Protein AF-A0A5J4W1L9-F1 (afdb_monomer)

pLDDT: mean 87.17, std 9.61, range [53.5, 98.56]

Radius of gyration: 48.16 Å; Cα contacts (8 Å, |Δi|>4): 235; chains: 1; bounding box: 92×28×163 Å

Organism: NCBI:txid222440

Secondary structure (DSSP, 8-state):
-HHHHHHHHHHHHHHHHHHHHHHHHHHHHHHHHHHHHHHHHHHHHHHHHHHHHHHHHEEEEESSHHHHHT-SS--TT-EEEETTTSEEEEE-SSSEEEEEEEPTT-SSPBP-SPPPPSBS-------SBS-TT---B-----SPPPPPBSS-B-----SSS-TT-BPBP-B--SPPPPP-S-------SBPPTT--PPP----------

Structure (mmCIF, N/CA/C/O backbone):
data_AF-A0A5J4W1L9-F1
#
_entry.id   AF-A0A5J4W1L9-F1
#
loop_
_atom_site.group_PDB
_atom_site.id
_atom_site.type_symbol
_atom_site.label_atom_id
_atom_site.label_alt_id
_atom_site.label_comp_id
_atom_site.label_asym_id
_atom_site.label_entity_id
_atom_site.label_seq_id
_atom_site.pdbx_PDB_ins_code
_atom_site.Cartn_x
_atom_site.Cartn_y
_atom_site.Cartn_z
_atom_site.occupancy
_atom_site.B_iso_or_equiv
_atom_site.auth_seq_id
_atom_site.auth_comp_id
_atom_site.auth_asym_id
_atom_site.auth_atom_id
_atom_site.pdbx_PDB_model_num
ATOM 1 N N . MET A 1 1 ? 49.113 -1.591 72.631 1.00 63.19 1 MET A N 1
ATOM 2 C CA . MET A 1 1 ? 47.856 -2.329 72.352 1.00 63.19 1 MET A CA 1
ATOM 3 C C . MET A 1 1 ? 46.634 -1.414 72.266 1.00 63.19 1 MET A C 1
ATOM 5 O O . MET A 1 1 ? 45.880 -1.555 71.316 1.00 63.19 1 MET A O 1
ATOM 9 N N . GLN A 1 2 ? 46.456 -0.450 73.177 1.00 70.06 2 GLN A N 1
ATOM 10 C CA . GLN A 1 2 ? 45.262 0.415 73.228 1.00 70.06 2 GLN A CA 1
ATOM 11 C C . GLN A 1 2 ? 45.061 1.314 71.985 1.00 70.06 2 GLN A C 1
ATOM 13 O O . GLN A 1 2 ? 43.951 1.419 71.477 1.00 70.06 2 GLN A O 1
ATOM 18 N N . THR A 1 3 ? 46.133 1.889 71.430 1.00 72.81 3 THR A N 1
ATOM 19 C CA . THR A 1 3 ? 46.064 2.799 70.267 1.00 72.81 3 THR A CA 1
ATOM 20 C C . THR A 1 3 ? 45.624 2.108 68.970 1.00 72.81 3 THR A C 1
ATOM 22 O O . THR A 1 3 ? 44.826 2.659 68.223 1.00 72.81 3 THR A O 1
ATOM 25 N N . ALA A 1 4 ? 46.091 0.881 68.711 1.00 74.06 4 ALA A N 1
ATOM 26 C CA . ALA A 1 4 ? 45.697 0.120 67.519 1.00 74.06 4 ALA A CA 1
ATOM 27 C C . ALA A 1 4 ? 44.227 -0.335 67.578 1.00 74.06 4 ALA A C 1
ATOM 29 O O . ALA A 1 4 ? 43.544 -0.360 66.557 1.00 74.06 4 ALA A O 1
ATOM 30 N N . MET A 1 5 ? 43.731 -0.649 68.780 1.00 79.88 5 MET A N 1
ATOM 31 C CA . MET A 1 5 ? 42.329 -1.009 69.007 1.00 79.88 5 MET A CA 1
ATOM 32 C C . MET A 1 5 ? 41.394 0.186 68.774 1.00 79.88 5 MET A C 1
ATOM 34 O O . MET A 1 5 ? 40.350 0.026 68.147 1.00 79.88 5 MET A O 1
ATOM 38 N N . LEU A 1 6 ? 41.795 1.387 69.209 1.00 78.56 6 LEU A N 1
ATOM 39 C CA . LEU A 1 6 ? 41.025 2.617 69.005 1.00 78.56 6 LEU A CA 1
ATOM 40 C C . LEU A 1 6 ? 40.917 2.990 67.514 1.00 78.56 6 LEU A C 1
ATOM 42 O O . LEU A 1 6 ? 39.820 3.239 67.028 1.00 78.56 6 LEU A O 1
ATOM 46 N N . ILE A 1 7 ? 42.021 2.894 66.761 1.00 80.88 7 ILE A N 1
ATOM 47 C CA . ILE A 1 7 ? 42.039 3.119 65.301 1.00 80.88 7 ILE A CA 1
ATOM 48 C C . ILE A 1 7 ? 41.122 2.126 64.563 1.00 80.88 7 ILE A C 1
ATOM 50 O O . ILE A 1 7 ? 40.447 2.494 63.601 1.00 80.88 7 ILE A O 1
ATOM 54 N N . GLY A 1 8 ? 41.076 0.866 65.010 1.00 84.56 8 GLY A N 1
ATOM 55 C CA . GLY A 1 8 ? 40.177 -0.146 64.449 1.00 84.56 8 GLY A CA 1
ATOM 56 C C . GLY A 1 8 ? 38.696 0.193 64.649 1.00 84.56 8 GLY A C 1
ATOM 57 O O . GLY A 1 8 ? 37.910 0.050 63.713 1.00 84.56 8 GLY A O 1
ATOM 58 N N . ILE A 1 9 ? 38.326 0.689 65.835 1.00 85.50 9 ILE A N 1
ATOM 59 C CA . ILE A 1 9 ? 36.955 1.119 66.156 1.00 85.50 9 ILE A CA 1
ATOM 60 C C . ILE A 1 9 ? 36.568 2.362 65.344 1.00 85.50 9 ILE A C 1
ATOM 62 O O . ILE A 1 9 ? 35.477 2.396 64.776 1.00 85.50 9 ILE A O 1
ATOM 66 N N . ASP A 1 10 ? 37.464 3.343 65.216 1.00 88.38 10 ASP A N 1
ATOM 67 C CA . ASP A 1 10 ? 37.217 4.557 64.427 1.00 88.38 10 ASP A CA 1
ATOM 68 C C . ASP A 1 10 ? 37.021 4.245 62.938 1.00 88.38 10 ASP A C 1
ATOM 70 O O . ASP A 1 10 ? 36.133 4.809 62.288 1.00 88.38 10 ASP A O 1
ATOM 74 N N . LYS A 1 11 ? 37.796 3.295 62.396 1.00 87.69 11 LYS A N 1
ATOM 75 C CA . LYS A 1 11 ? 37.611 2.802 61.026 1.00 87.69 11 LYS A CA 1
ATOM 76 C C . LYS A 1 11 ? 36.253 2.117 60.862 1.00 87.69 11 LYS A C 1
ATOM 78 O O . LYS A 1 11 ? 35.518 2.462 59.942 1.00 87.69 11 LYS A O 1
ATOM 83 N N . LEU A 1 12 ? 35.884 1.223 61.783 1.00 87.19 12 LEU A N 1
ATOM 84 C CA . LEU A 1 12 ? 34.600 0.514 61.752 1.00 87.19 12 LEU A CA 1
ATOM 85 C C . LEU A 1 12 ? 33.405 1.482 61.825 1.00 87.19 12 LEU A C 1
ATOM 87 O O . LEU A 1 12 ? 32.442 1.351 61.073 1.00 87.19 12 LEU A O 1
ATOM 91 N N . MET A 1 13 ? 33.488 2.494 62.694 1.00 87.06 13 MET A N 1
ATOM 92 C CA . MET A 1 13 ? 32.492 3.564 62.821 1.00 87.06 13 MET A CA 1
ATOM 93 C C . MET A 1 13 ? 32.393 4.407 61.545 1.00 87.06 13 MET A C 1
ATOM 95 O O . MET A 1 13 ? 31.298 4.799 61.141 1.00 87.06 13 MET A O 1
ATOM 99 N N . THR A 1 14 ? 33.526 4.692 60.903 1.00 87.94 14 THR A N 1
ATOM 100 C CA . THR A 1 14 ? 33.574 5.457 59.650 1.00 87.94 14 THR A CA 1
ATOM 101 C C . THR A 1 14 ? 32.974 4.666 58.488 1.00 87.94 14 THR A C 1
ATOM 103 O O . THR A 1 14 ? 32.183 5.216 57.723 1.00 87.94 14 THR A O 1
ATOM 106 N N . ASP A 1 15 ? 33.290 3.376 58.379 1.00 89.00 15 ASP A N 1
ATOM 107 C CA . ASP A 1 15 ? 32.746 2.488 57.349 1.00 89.00 15 ASP A CA 1
ATOM 108 C C . ASP A 1 15 ? 31.237 2.278 57.552 1.00 89.00 15 ASP A C 1
ATOM 110 O O . ASP A 1 15 ? 30.456 2.422 56.611 1.00 89.00 15 ASP A O 1
ATOM 114 N N . SER A 1 16 ? 30.793 2.073 58.798 1.00 85.94 16 SER A N 1
ATOM 115 C CA . SER A 1 16 ? 29.368 1.976 59.135 1.00 85.94 16 SER A CA 1
ATOM 116 C C . SER A 1 16 ? 28.591 3.253 58.792 1.00 85.94 16 SER A C 1
ATOM 118 O O . SER A 1 16 ? 27.466 3.165 58.301 1.00 85.94 16 SER A O 1
ATOM 120 N N . LYS A 1 17 ? 29.181 4.440 59.004 1.00 88.12 17 LYS A N 1
ATOM 121 C CA . LYS A 1 17 ? 28.571 5.729 58.629 1.00 88.12 17 LYS A CA 1
ATOM 122 C C . LYS A 1 17 ? 28.467 5.929 57.115 1.00 88.12 17 LYS A C 1
ATOM 124 O O . LYS A 1 17 ? 27.584 6.660 56.681 1.00 88.12 17 LYS A O 1
ATOM 129 N N . LYS A 1 18 ? 29.339 5.301 56.317 1.00 85.38 18 LYS A N 1
ATOM 130 C CA . LYS A 1 18 ? 29.279 5.329 54.843 1.00 85.38 18 LYS A CA 1
ATOM 131 C C . LYS A 1 18 ? 28.284 4.318 54.275 1.00 85.38 18 LYS A C 1
ATOM 133 O O . LYS A 1 18 ? 27.647 4.605 53.267 1.00 85.38 18 LYS A O 1
ATOM 138 N N . LEU A 1 19 ? 28.128 3.167 54.927 1.00 85.69 19 LEU A N 1
ATOM 139 C CA . LEU A 1 19 ? 27.242 2.099 54.466 1.00 85.69 19 LEU A CA 1
ATOM 140 C C . LEU A 1 19 ? 25.756 2.457 54.627 1.00 85.69 19 LEU A C 1
ATOM 142 O O . LEU A 1 19 ? 24.947 2.139 53.764 1.00 85.69 19 LEU A O 1
ATOM 146 N N . ALA A 1 20 ? 25.390 3.164 55.701 1.00 85.25 20 ALA A N 1
ATOM 147 C CA . ALA A 1 20 ? 24.008 3.585 55.946 1.00 85.25 20 ALA A CA 1
ATOM 148 C C . ALA A 1 20 ? 23.391 4.416 54.794 1.00 85.25 20 ALA A C 1
ATOM 150 O O . ALA A 1 20 ? 22.342 4.018 54.293 1.00 85.25 20 ALA A O 1
ATOM 151 N N . PRO A 1 21 ? 24.009 5.515 54.313 1.00 86.88 21 PRO A N 1
ATOM 152 C CA . PRO A 1 21 ? 23.471 6.273 53.183 1.00 86.88 21 PRO A CA 1
ATOM 153 C C . PRO A 1 21 ? 23.504 5.490 51.863 1.00 86.88 21 PRO A C 1
ATOM 155 O O . PRO A 1 21 ? 22.602 5.670 51.053 1.00 86.88 21 PRO A O 1
ATOM 158 N N . GLN A 1 22 ? 24.479 4.594 51.654 1.00 88.94 22 GLN A N 1
ATOM 159 C CA . GLN A 1 22 ? 24.509 3.716 50.474 1.00 88.94 22 GLN A CA 1
ATOM 160 C C . GLN A 1 22 ? 23.334 2.734 50.461 1.00 88.94 22 GLN A C 1
ATOM 162 O O . GLN A 1 22 ? 22.672 2.594 49.439 1.00 88.94 22 GLN A O 1
ATOM 167 N N . ASN A 1 23 ? 23.030 2.108 51.601 1.00 89.50 23 ASN A N 1
ATOM 168 C CA . ASN A 1 23 ? 21.874 1.221 51.734 1.00 89.50 23 ASN A CA 1
ATOM 169 C C . ASN A 1 23 ? 20.557 1.981 51.521 1.00 89.50 23 ASN A C 1
ATOM 171 O O . ASN A 1 23 ? 19.649 1.470 50.873 1.00 89.50 23 ASN A O 1
ATOM 175 N N . THR A 1 24 ? 20.454 3.212 52.029 1.00 92.62 24 THR A N 1
ATOM 176 C CA . THR A 1 24 ? 19.285 4.067 51.785 1.00 92.62 24 THR A CA 1
ATOM 177 C C . THR A 1 24 ? 19.144 4.421 50.306 1.00 92.62 24 THR A C 1
ATOM 179 O O . THR A 1 24 ? 18.039 4.339 49.781 1.00 92.62 24 THR A O 1
ATOM 182 N N . GLN A 1 25 ? 20.240 4.775 49.629 1.00 93.62 25 GLN A N 1
ATOM 183 C CA . GLN A 1 25 ? 20.217 5.096 48.202 1.00 93.62 25 GLN A CA 1
ATOM 184 C C . GLN A 1 25 ? 19.817 3.882 47.359 1.00 93.62 25 GLN A C 1
ATOM 186 O O . GLN A 1 25 ? 18.915 3.996 46.540 1.00 93.62 25 GLN A O 1
ATOM 191 N N . LEU A 1 26 ? 20.398 2.709 47.631 1.00 94.62 26 LEU A N 1
ATOM 192 C CA . LEU A 1 26 ? 20.038 1.464 46.950 1.00 94.62 26 LEU A CA 1
ATOM 193 C C . LEU A 1 26 ? 18.548 1.130 47.121 1.00 94.62 26 LEU A C 1
ATOM 195 O O . LEU A 1 26 ? 17.891 0.719 46.169 1.00 94.62 26 LEU A O 1
ATOM 199 N N . ASN A 1 27 ? 18.000 1.344 48.321 1.00 95.62 27 ASN A N 1
ATOM 200 C CA . ASN A 1 27 ? 16.573 1.154 48.569 1.00 95.62 27 ASN A CA 1
ATOM 201 C C . ASN A 1 27 ? 15.716 2.147 47.773 1.00 95.62 27 ASN A C 1
ATOM 203 O O . ASN A 1 27 ? 14.682 1.751 47.249 1.00 95.62 27 ASN A O 1
ATOM 207 N N . ILE A 1 28 ? 16.125 3.416 47.680 1.00 96.38 28 ILE A N 1
ATOM 208 C CA . ILE A 1 28 ? 15.413 4.438 46.899 1.00 96.38 28 ILE A CA 1
ATOM 209 C C . ILE A 1 28 ? 15.429 4.086 45.410 1.00 96.38 28 ILE A C 1
ATOM 211 O O . ILE A 1 28 ? 14.380 4.135 44.775 1.00 96.38 28 ILE A O 1
ATOM 215 N N . ASP A 1 29 ? 16.584 3.702 44.872 1.00 97.06 29 ASP A N 1
ATOM 216 C CA 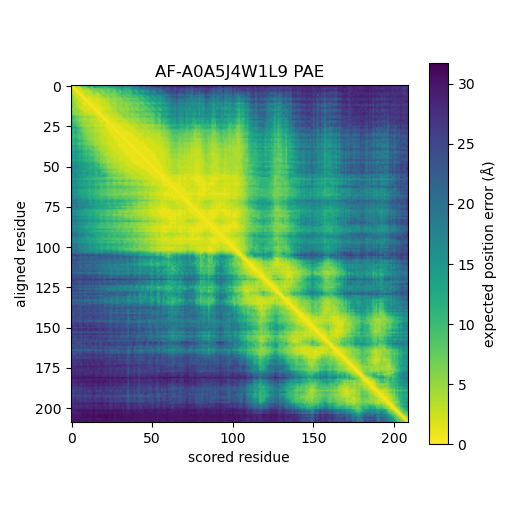. ASP A 1 29 ? 16.734 3.354 43.457 1.00 97.06 29 ASP A CA 1
ATOM 217 C C . ASP A 1 29 ? 15.857 2.144 43.107 1.00 97.06 29 ASP A C 1
ATOM 219 O O . ASP A 1 29 ? 15.060 2.209 42.174 1.00 97.06 29 ASP A O 1
ATOM 223 N N . MET A 1 30 ? 15.893 1.098 43.940 1.00 97.31 30 MET A N 1
ATOM 224 C CA . MET A 1 30 ? 15.034 -0.077 43.786 1.00 97.31 30 MET A CA 1
ATOM 225 C C . MET A 1 30 ? 13.541 0.274 43.895 1.00 97.31 30 MET A C 1
ATOM 227 O O . MET A 1 30 ? 12.731 -0.235 43.126 1.00 97.31 30 MET A O 1
ATOM 231 N N . ILE A 1 31 ? 13.151 1.157 44.821 1.00 97.56 31 ILE A N 1
ATOM 232 C CA . ILE A 1 31 ? 11.759 1.624 44.939 1.00 97.56 31 ILE A CA 1
ATOM 233 C C . ILE A 1 31 ? 11.333 2.398 43.688 1.00 97.56 31 ILE A C 1
ATOM 235 O O . ILE A 1 31 ? 10.196 2.242 43.244 1.00 97.56 31 ILE A O 1
ATOM 239 N N . ASN A 1 32 ? 12.214 3.223 43.122 1.00 97.75 32 ASN A N 1
ATOM 240 C CA . ASN A 1 32 ? 11.919 4.004 41.926 1.00 97.75 32 ASN A CA 1
ATOM 241 C C . ASN A 1 32 ? 11.732 3.104 40.700 1.00 97.75 32 ASN A C 1
ATOM 243 O O . ASN A 1 32 ? 10.743 3.273 39.991 1.00 97.75 32 ASN A O 1
ATOM 247 N N . GLU A 1 33 ? 12.622 2.129 40.492 1.00 98.19 33 GLU A N 1
ATOM 248 C CA . GLU A 1 33 ? 12.492 1.128 39.423 1.00 98.19 33 GLU A CA 1
ATOM 249 C C . GLU A 1 33 ? 11.185 0.339 39.569 1.00 98.19 33 GLU A C 1
ATOM 251 O O . GLU A 1 33 ? 10.374 0.311 38.648 1.00 98.19 33 GLU A O 1
ATOM 256 N N . ILE A 1 34 ? 10.897 -0.181 40.769 1.00 98.25 34 ILE A N 1
ATOM 257 C CA . ILE A 1 34 ? 9.641 -0.897 41.042 1.00 98.25 34 ILE A CA 1
ATOM 258 C C . ILE A 1 34 ? 8.422 -0.001 40.785 1.00 98.25 34 ILE A C 1
ATOM 260 O O . ILE A 1 34 ? 7.411 -0.459 40.256 1.00 98.25 34 ILE A O 1
ATOM 264 N N . SER A 1 35 ? 8.486 1.277 41.158 1.00 98.25 35 SER A N 1
ATOM 265 C CA . SER A 1 35 ? 7.377 2.214 40.941 1.00 98.25 35 SER A CA 1
ATOM 266 C C . SER A 1 35 ? 7.144 2.481 39.453 1.00 98.25 35 SER A C 1
ATOM 268 O O . SER A 1 35 ? 5.994 2.577 39.023 1.00 98.25 35 SER A O 1
ATOM 270 N N . GLN A 1 36 ? 8.219 2.573 38.667 1.00 98.38 36 GLN A N 1
ATOM 271 C CA . GLN A 1 36 ? 8.145 2.703 37.216 1.00 98.38 36 GLN A CA 1
ATOM 272 C C . GLN A 1 36 ? 7.537 1.447 36.582 1.00 98.38 36 GLN A C 1
ATOM 274 O O . GLN A 1 36 ? 6.606 1.562 35.783 1.00 98.38 36 GLN A O 1
ATOM 279 N N . ASP A 1 37 ? 8.001 0.267 36.991 1.00 98.50 37 ASP A N 1
ATOM 280 C CA . ASP A 1 37 ? 7.492 -1.01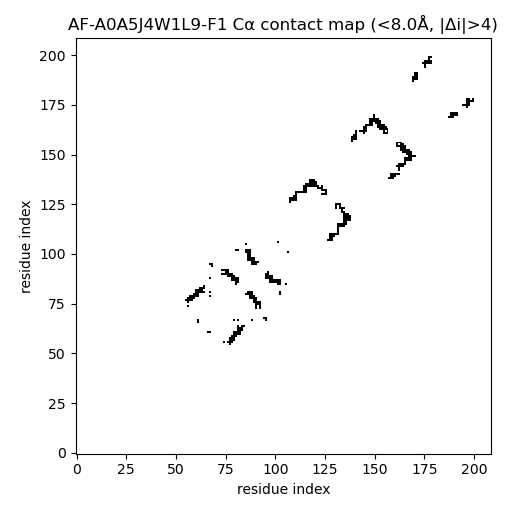6 36.507 1.00 98.50 37 ASP A CA 1
ATOM 281 C C . ASP A 1 37 ? 6.000 -1.182 36.819 1.00 98.50 37 ASP A C 1
ATOM 283 O O . ASP A 1 37 ? 5.218 -1.568 35.951 1.00 98.50 37 ASP A O 1
ATOM 287 N N . ILE A 1 38 ? 5.567 -0.825 38.034 1.00 98.44 38 ILE A N 1
ATOM 288 C CA . ILE A 1 38 ? 4.146 -0.838 38.416 1.00 98.44 38 ILE A CA 1
ATOM 289 C C . ILE A 1 38 ? 3.334 0.103 37.521 1.00 98.44 38 ILE A C 1
ATOM 291 O O . ILE A 1 38 ? 2.251 -0.274 37.072 1.00 98.44 38 ILE A O 1
ATOM 295 N N . GLY A 1 39 ? 3.844 1.305 37.240 1.00 98.44 39 GLY A N 1
ATOM 296 C CA . GLY A 1 39 ? 3.185 2.256 36.345 1.00 98.44 39 GLY A CA 1
ATOM 297 C C . GLY A 1 39 ? 3.017 1.706 34.926 1.00 98.44 39 GLY A C 1
ATOM 298 O O . GLY A 1 39 ? 1.939 1.831 34.342 1.00 98.44 39 GLY A O 1
ATOM 299 N N . GLN A 1 40 ? 4.044 1.038 34.394 1.00 98.44 40 GLN A N 1
ATOM 300 C CA . GLN A 1 40 ? 3.973 0.403 33.078 1.00 98.44 40 GLN A CA 1
ATOM 301 C C . GLN A 1 40 ? 2.978 -0.764 33.067 1.00 98.44 40 GLN A C 1
ATOM 303 O O . GLN A 1 40 ? 2.119 -0.823 32.193 1.00 98.44 40 GLN A O 1
ATOM 308 N N . LEU A 1 41 ? 3.011 -1.638 34.079 1.00 98.50 41 LEU A N 1
ATOM 309 C CA . LEU A 1 41 ? 2.064 -2.751 34.199 1.00 98.50 41 LEU A CA 1
ATOM 310 C C . LEU A 1 41 ? 0.611 -2.268 34.291 1.00 98.50 41 LEU A C 1
ATOM 312 O O . LEU A 1 41 ? -0.287 -2.894 33.732 1.00 98.50 41 LEU A O 1
ATOM 316 N N . GLN A 1 42 ? 0.360 -1.148 34.969 1.00 98.56 42 GLN A N 1
ATOM 317 C CA . GLN A 1 42 ? -0.970 -0.537 35.014 1.00 98.56 42 GLN A CA 1
ATOM 318 C C . GLN A 1 42 ? -1.427 -0.047 33.634 1.00 98.56 42 GLN A C 1
ATOM 320 O O . GLN A 1 42 ? -2.590 -0.245 33.272 1.00 98.56 42 GLN A O 1
ATOM 325 N N . ALA A 1 43 ? -0.528 0.560 32.854 1.00 98.38 43 ALA A N 1
ATOM 326 C CA . ALA A 1 43 ? -0.820 0.974 31.485 1.00 98.38 43 ALA A CA 1
ATOM 327 C C . ALA A 1 43 ? -1.113 -0.237 30.585 1.00 98.38 43 ALA A C 1
ATOM 329 O O . ALA A 1 43 ? -2.123 -0.246 29.879 1.00 98.38 43 ALA A O 1
ATOM 330 N N . ASP A 1 44 ? -0.300 -1.287 30.680 1.00 98.56 44 ASP A N 1
ATOM 331 C CA . ASP A 1 44 ? -0.464 -2.512 29.897 1.00 98.56 44 ASP A CA 1
ATOM 332 C C . ASP A 1 44 ? -1.794 -3.209 30.221 1.00 98.56 44 ASP A C 1
ATOM 334 O O . ASP A 1 44 ? -2.540 -3.580 29.315 1.00 98.56 44 ASP A O 1
ATOM 338 N N . VAL A 1 45 ? -2.159 -3.319 31.504 1.00 98.44 45 VAL A N 1
ATOM 339 C CA . VAL A 1 45 ? -3.458 -3.875 31.931 1.00 98.44 45 VAL A CA 1
ATOM 340 C C . VAL A 1 45 ? -4.628 -3.052 31.388 1.00 98.44 45 VAL A C 1
ATOM 342 O O . VAL A 1 45 ? -5.644 -3.619 30.983 1.00 98.44 45 VAL A O 1
ATOM 345 N N . SER A 1 46 ? -4.501 -1.724 31.341 1.00 98.31 46 SER A N 1
ATOM 346 C CA . SER A 1 46 ? -5.521 -0.850 30.751 1.00 98.31 46 SER A CA 1
ATOM 347 C C . SER A 1 46 ? -5.719 -1.130 29.254 1.00 98.31 46 SER A C 1
ATOM 349 O O . SER A 1 46 ? -6.854 -1.278 28.787 1.00 98.31 46 SER A O 1
ATOM 351 N N . VAL A 1 47 ? -4.619 -1.280 28.508 1.00 98.19 47 VAL A N 1
ATOM 352 C CA . VAL A 1 47 ? -4.648 -1.643 27.082 1.00 98.19 47 VAL A CA 1
ATOM 353 C C . VAL A 1 47 ? -5.272 -3.023 26.887 1.00 98.19 47 VAL A C 1
ATOM 355 O O . VAL A 1 47 ? -6.167 -3.171 26.058 1.00 98.19 47 VAL A O 1
ATOM 358 N N . ILE A 1 48 ? -4.871 -4.014 27.690 1.00 98.12 48 ILE A N 1
ATOM 359 C CA . ILE A 1 48 ? -5.416 -5.377 27.631 1.00 98.12 48 ILE A CA 1
ATOM 360 C C . ILE A 1 48 ? -6.926 -5.373 27.864 1.00 98.12 48 ILE A C 1
ATOM 362 O O . ILE A 1 48 ? -7.653 -6.014 27.114 1.00 98.12 48 ILE A O 1
ATOM 366 N N . ASN A 1 49 ? -7.417 -4.642 28.865 1.00 97.06 49 ASN A N 1
ATOM 367 C CA . ASN A 1 49 ? -8.852 -4.576 29.145 1.00 97.06 49 ASN A CA 1
ATOM 368 C C . ASN A 1 49 ? -9.633 -3.912 28.006 1.00 97.06 49 ASN A C 1
ATOM 370 O O . ASN A 1 49 ? -10.728 -4.360 27.666 1.00 97.06 49 ASN A O 1
ATOM 374 N N . THR A 1 50 ? -9.061 -2.872 27.398 1.00 95.56 50 THR A N 1
ATOM 375 C CA . THR A 1 50 ? -9.660 -2.194 26.241 1.00 95.56 50 THR A CA 1
ATOM 376 C C . THR A 1 50 ? -9.752 -3.142 25.046 1.00 95.56 50 THR A C 1
ATOM 378 O O . THR A 1 50 ? -10.812 -3.280 24.439 1.00 95.56 50 THR A O 1
ATOM 381 N N . GLU A 1 51 ? -8.665 -3.850 24.741 1.00 95.88 51 GLU A N 1
ATOM 382 C CA . GLU A 1 51 ? -8.612 -4.797 23.629 1.00 95.88 51 GLU A CA 1
ATOM 383 C C . GLU A 1 51 ? -9.480 -6.038 23.885 1.00 95.88 51 GLU A C 1
ATOM 385 O O . GLU A 1 51 ? -10.136 -6.534 22.972 1.00 95.88 51 GLU A O 1
ATOM 390 N N . LEU A 1 52 ? -9.572 -6.501 25.134 1.00 95.81 52 LEU A N 1
ATOM 391 C CA . LEU A 1 52 ? -10.476 -7.580 25.528 1.00 95.81 52 LEU A CA 1
ATOM 392 C C . LEU A 1 52 ? -11.938 -7.195 25.290 1.00 95.81 52 LEU A C 1
ATOM 394 O O . LEU A 1 52 ? -12.691 -7.996 24.737 1.00 95.81 52 LEU A O 1
ATOM 398 N N . ALA A 1 53 ? -12.346 -5.980 25.669 1.00 92.69 53 ALA A N 1
ATOM 399 C CA . ALA A 1 53 ? -13.688 -5.477 25.377 1.00 92.69 53 ALA A CA 1
ATOM 400 C C . ALA A 1 53 ? -13.924 -5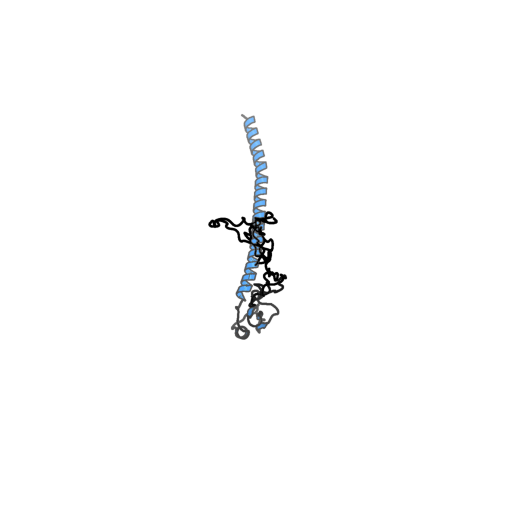.403 23.861 1.00 92.69 53 ALA A C 1
ATOM 402 O O . ALA A 1 53 ? -14.934 -5.902 23.364 1.00 92.69 53 ALA A O 1
ATOM 403 N N . ARG A 1 54 ? -12.943 -4.875 23.116 1.00 92.50 54 ARG A N 1
ATOM 404 C CA . ARG A 1 54 ? -12.977 -4.794 21.652 1.00 92.50 54 ARG A CA 1
ATOM 405 C C . ARG A 1 54 ? -13.163 -6.173 21.002 1.00 92.50 54 ARG A C 1
ATOM 407 O O . ARG A 1 54 ? -13.968 -6.305 20.086 1.00 92.50 54 ARG A O 1
ATOM 414 N N . GLN A 1 55 ? -12.468 -7.208 21.474 1.00 94.00 55 GLN A N 1
ATOM 415 C CA . GLN A 1 55 ? -12.606 -8.580 20.964 1.00 94.00 55 GLN A CA 1
ATOM 416 C C . GLN A 1 55 ? -13.912 -9.248 21.402 1.00 94.00 55 GLN A C 1
ATOM 418 O O . GLN A 1 55 ? -14.533 -9.955 20.615 1.00 94.00 55 GLN A O 1
ATOM 423 N N . THR A 1 56 ? -14.353 -9.000 22.638 1.00 95.25 56 THR A N 1
ATOM 424 C CA . THR A 1 56 ? -15.588 -9.580 23.191 1.00 95.25 56 THR A CA 1
ATOM 425 C C . THR A 1 56 ? -16.825 -9.134 22.422 1.00 95.25 56 THR A C 1
ATOM 427 O O . THR A 1 56 ? -17.767 -9.912 22.300 1.00 95.25 56 THR A O 1
ATOM 430 N N . HIS A 1 57 ? -16.806 -7.918 21.884 1.00 96.12 57 HIS A N 1
ATOM 431 C CA . HIS A 1 57 ? -17.906 -7.328 21.126 1.00 96.12 57 HIS A CA 1
ATOM 432 C C . HIS A 1 57 ? -17.778 -7.489 19.606 1.00 96.12 57 HIS A C 1
ATOM 434 O O . HIS A 1 57 ? -18.732 -7.254 18.867 1.00 96.12 57 HIS A O 1
ATOM 440 N N . PHE A 1 58 ? -16.625 -7.937 19.108 1.00 96.62 58 PHE A N 1
ATOM 441 C CA . PHE A 1 58 ? -16.451 -8.149 17.677 1.00 96.62 58 PHE A CA 1
ATOM 442 C C . PHE A 1 58 ? -17.293 -9.331 17.191 1.00 96.62 58 PHE A C 1
ATOM 444 O O . PHE A 1 58 ? -17.235 -10.418 17.777 1.00 96.62 58 PHE A O 1
ATOM 451 N N . ARG A 1 59 ? -18.091 -9.141 16.137 1.00 97.06 59 ARG A N 1
ATOM 452 C CA . ARG A 1 59 ? -18.936 -10.195 15.545 1.00 97.06 59 ARG A CA 1
ATOM 453 C C . ARG A 1 59 ? -18.383 -10.796 14.258 1.00 97.06 59 ARG A C 1
ATOM 455 O O . ARG A 1 59 ? -18.744 -11.925 13.945 1.00 97.06 59 ARG A O 1
ATOM 462 N N . GLY A 1 60 ? -17.475 -10.113 13.566 1.00 95.19 60 GLY A N 1
ATOM 463 C CA . GLY A 1 60 ? -16.815 -10.645 12.374 1.00 95.19 60 GLY A CA 1
ATOM 464 C C . GLY A 1 60 ? -16.842 -9.702 11.177 1.00 95.19 60 GLY A C 1
ATOM 465 O O . GLY A 1 60 ? -17.239 -8.541 11.284 1.00 95.19 60 GLY A O 1
ATOM 466 N N . TYR A 1 61 ? -16.393 -10.250 10.049 1.00 95.50 61 TYR A N 1
ATOM 467 C CA . TYR A 1 61 ? -16.455 -9.645 8.723 1.00 95.50 61 TYR A CA 1
ATOM 468 C C . TYR A 1 61 ? -17.540 -10.348 7.918 1.00 95.50 61 TYR A C 1
ATOM 470 O O . TYR A 1 61 ? -17.564 -11.580 7.875 1.00 95.50 61 TYR A O 1
ATOM 478 N N . PHE A 1 62 ? -18.393 -9.566 7.271 1.00 96.38 62 PHE A N 1
ATOM 479 C CA . PHE A 1 62 ? -19.536 -10.052 6.510 1.00 96.38 62 PHE A CA 1
ATOM 480 C C . PHE A 1 62 ? -19.483 -9.512 5.089 1.00 96.38 62 PHE A C 1
ATOM 482 O O . PHE A 1 62 ? -18.986 -8.410 4.850 1.00 96.38 62 PHE A O 1
ATOM 489 N N . THR A 1 63 ? -19.947 -10.318 4.138 1.00 95.38 63 THR A N 1
ATOM 490 C CA . THR A 1 63 ? -19.866 -9.959 2.716 1.00 95.38 63 THR A CA 1
ATOM 491 C C . THR A 1 63 ? -20.996 -9.013 2.333 1.00 95.38 63 THR A C 1
ATOM 493 O O . THR A 1 63 ? -20.788 -8.146 1.491 1.00 95.38 63 THR A O 1
ATOM 496 N N . ILE A 1 64 ? -22.169 -9.187 2.953 1.00 96.69 64 ILE A N 1
ATOM 497 C CA . ILE A 1 64 ? -23.372 -8.385 2.711 1.00 96.69 64 ILE A CA 1
ATOM 498 C C . ILE A 1 64 ? -24.008 -7.930 4.027 1.00 96.69 64 ILE A C 1
ATOM 500 O O . ILE A 1 64 ? -23.930 -8.624 5.043 1.00 96.69 64 ILE A O 1
ATOM 504 N N . ASN A 1 65 ? -24.683 -6.786 3.996 1.00 97.06 65 ASN A N 1
ATOM 505 C CA . ASN A 1 65 ? -25.317 -6.168 5.160 1.00 97.06 65 ASN A CA 1
ATOM 506 C C . ASN A 1 65 ? -26.423 -7.042 5.766 1.00 97.06 65 ASN A C 1
ATOM 508 O O . ASN A 1 65 ? -26.575 -7.084 6.988 1.00 97.06 65 ASN A O 1
ATOM 512 N N . ASP A 1 66 ? -27.143 -7.805 4.940 1.00 97.69 66 ASP A N 1
ATOM 513 C CA . ASP A 1 66 ? -28.188 -8.724 5.406 1.00 97.69 66 ASP A CA 1
ATOM 514 C C . ASP A 1 66 ? -27.642 -9.784 6.383 1.00 97.69 66 ASP A C 1
ATOM 516 O O . ASP A 1 66 ? -28.309 -10.114 7.362 1.00 97.69 66 ASP A O 1
ATOM 520 N N . GLU A 1 67 ? -26.400 -10.257 6.201 1.00 98.00 67 GLU A N 1
ATOM 521 C CA . GLU A 1 67 ? -25.773 -11.211 7.132 1.00 98.00 67 GLU A CA 1
ATOM 522 C C . GLU A 1 67 ? -25.581 -10.604 8.532 1.00 98.00 67 GLU A C 1
ATOM 524 O O . GLU A 1 67 ? -25.700 -11.312 9.533 1.00 98.00 67 GLU A O 1
ATOM 529 N N . ILE A 1 68 ? -25.315 -9.295 8.614 1.00 97.81 68 ILE A N 1
ATOM 530 C CA . ILE A 1 68 ? -25.180 -8.563 9.881 1.00 97.81 68 ILE A CA 1
ATOM 531 C C . ILE A 1 68 ? -26.554 -8.413 10.542 1.00 97.81 68 ILE A C 1
ATOM 533 O O . ILE A 1 68 ? -26.700 -8.675 11.738 1.00 97.81 68 ILE A O 1
ATOM 537 N N . LEU A 1 69 ? -27.577 -8.039 9.767 1.00 96.94 69 LEU A N 1
ATOM 538 C CA . LEU A 1 69 ? -28.948 -7.865 10.258 1.00 96.94 69 LEU A CA 1
ATOM 539 C C . LEU A 1 69 ? -29.558 -9.171 10.797 1.00 96.94 69 LEU A C 1
ATOM 541 O O . LEU A 1 69 ? -30.398 -9.130 11.697 1.00 96.94 69 LEU A O 1
ATOM 545 N N . GLU A 1 70 ? -29.121 -10.322 10.282 1.00 96.56 70 GLU A N 1
ATOM 546 C CA . GLU A 1 70 ? -29.568 -11.653 10.708 1.00 96.56 70 GLU A CA 1
ATOM 547 C C . GLU A 1 70 ? -28.811 -12.217 11.929 1.00 96.56 70 GLU A C 1
ATOM 549 O O . GLU A 1 70 ? -29.161 -13.293 12.430 1.00 96.56 70 GLU A O 1
ATOM 554 N N . LEU A 1 71 ? -27.802 -11.510 12.459 1.00 96.81 71 LEU A N 1
ATOM 555 C CA . LEU A 1 71 ? -27.033 -11.978 13.615 1.00 96.81 71 LEU A CA 1
ATOM 556 C C . LEU A 1 71 ? -27.921 -12.195 14.847 1.00 96.81 71 LEU A C 1
ATOM 558 O O . LEU A 1 71 ? -28.578 -11.289 15.360 1.00 96.81 71 LEU A O 1
ATOM 562 N N . THR A 1 72 ? -27.891 -13.417 15.378 1.00 96.12 72 THR A N 1
ATOM 563 C CA . THR A 1 72 ? -28.666 -13.795 16.566 1.00 96.12 72 THR A CA 1
ATOM 564 C C . THR A 1 72 ? -27.949 -13.426 17.864 1.00 96.12 72 THR A C 1
ATOM 566 O O . THR A 1 72 ? -26.740 -13.614 17.975 1.00 96.12 72 THR A O 1
ATOM 569 N N . ASN A 1 73 ? -28.717 -13.031 18.886 1.00 94.62 73 ASN A N 1
ATOM 570 C CA . ASN A 1 73 ? -28.236 -12.664 20.228 1.00 94.62 73 ASN A CA 1
ATOM 571 C C . ASN A 1 73 ? -27.190 -11.524 20.272 1.00 94.62 73 ASN A C 1
ATOM 573 O O . ASN A 1 73 ? -26.197 -11.663 20.992 1.00 94.62 73 ASN A O 1
ATOM 577 N N . PRO A 1 74 ? -27.385 -10.404 19.550 1.00 96.25 74 PRO A N 1
ATOM 578 C CA . PRO A 1 74 ? -26.486 -9.263 19.667 1.00 96.25 74 PRO A CA 1
ATOM 579 C C . PRO A 1 74 ? -26.589 -8.629 21.062 1.00 96.25 74 PRO A C 1
ATOM 581 O O . PRO A 1 74 ? -27.658 -8.600 21.684 1.00 96.25 74 PRO A O 1
ATOM 584 N N . ALA A 1 75 ? -25.471 -8.109 21.556 1.00 95.56 75 ALA A N 1
ATOM 585 C CA . ALA A 1 75 ? -25.403 -7.350 22.798 1.00 95.56 75 ALA A CA 1
ATOM 586 C C . ALA A 1 75 ? -25.024 -5.892 22.523 1.00 95.56 75 ALA A C 1
ATOM 588 O O . ALA A 1 75 ? -24.351 -5.586 21.545 1.00 95.56 75 ALA A O 1
ATOM 589 N N . ILE A 1 76 ? -25.450 -4.975 23.398 1.00 95.31 76 ILE A N 1
ATOM 590 C CA . ILE A 1 76 ? -25.056 -3.563 23.299 1.00 95.31 76 ILE A CA 1
ATOM 591 C C . ILE A 1 76 ? -23.530 -3.436 23.227 1.00 95.31 76 ILE A C 1
ATOM 593 O O . ILE A 1 76 ? -22.814 -4.023 24.040 1.00 95.31 76 ILE A O 1
ATOM 597 N N . GLY A 1 77 ? -23.054 -2.661 22.253 1.00 92.69 77 GLY A N 1
ATOM 598 C CA . GLY A 1 77 ? -21.627 -2.482 21.996 1.00 92.69 77 GLY A CA 1
ATOM 599 C C . GLY A 1 77 ? -21.014 -3.520 21.059 1.00 92.69 77 GLY A C 1
ATOM 600 O O . GLY A 1 77 ? -19.859 -3.334 20.680 1.00 92.69 77 GLY A O 1
ATOM 601 N N . ASP A 1 78 ? -21.754 -4.563 20.657 1.00 97.75 78 ASP A N 1
ATOM 602 C CA . ASP A 1 78 ? -21.332 -5.449 19.572 1.00 97.75 78 ASP A CA 1
ATOM 603 C C . ASP A 1 78 ? -21.153 -4.654 18.275 1.00 97.75 78 ASP A C 1
ATOM 605 O O . ASP A 1 78 ? -21.922 -3.737 17.988 1.00 97.75 78 ASP A O 1
ATOM 609 N N . TYR A 1 79 ? -20.137 -5.015 17.492 1.00 96.88 79 TYR A N 1
ATOM 610 C CA . TYR A 1 79 ? -19.865 -4.390 16.200 1.00 96.88 79 TYR A CA 1
ATOM 611 C C . TYR A 1 79 ? -19.406 -5.418 15.158 1.00 96.88 79 TYR A C 1
ATOM 613 O O . TYR A 1 79 ? -18.800 -6.447 15.485 1.00 96.88 79 TYR A O 1
ATOM 621 N N . ALA A 1 80 ? -19.696 -5.134 13.894 1.00 96.88 80 ALA A N 1
ATOM 622 C CA . ALA A 1 80 ? -19.406 -5.976 12.740 1.00 96.88 80 ALA A CA 1
ATOM 623 C C . ALA A 1 80 ? -18.832 -5.134 11.594 1.00 96.88 80 ALA A C 1
ATOM 625 O O . ALA A 1 80 ? -19.082 -3.934 11.506 1.00 96.88 80 ALA A O 1
ATOM 626 N N . TYR A 1 81 ? -18.051 -5.759 10.719 1.00 96.38 81 TYR A N 1
ATOM 627 C CA . TYR A 1 81 ? -17.486 -5.105 9.542 1.00 96.38 81 TYR A CA 1
ATOM 628 C C . TYR A 1 81 ? -18.192 -5.589 8.285 1.00 96.38 81 TYR A C 1
ATOM 630 O O . TYR A 1 81 ? -18.254 -6.797 8.047 1.00 96.38 81 TYR A O 1
ATOM 638 N N . SER A 1 82 ? -18.694 -4.652 7.488 1.00 95.06 82 SER A N 1
ATOM 639 C CA . SER A 1 82 ? -19.310 -4.953 6.203 1.00 95.06 82 SER A CA 1
ATOM 640 C C . SER A 1 82 ? -18.328 -4.723 5.061 1.00 95.06 82 SER A C 1
ATOM 642 O O . SER A 1 82 ? -17.677 -3.683 4.973 1.00 95.06 82 SER A O 1
ATOM 644 N N . ALA A 1 83 ? -18.223 -5.706 4.170 1.00 92.12 83 ALA A N 1
ATOM 645 C CA . ALA A 1 83 ? -17.514 -5.562 2.905 1.00 92.12 83 ALA A CA 1
ATOM 646 C C . ALA A 1 83 ? -18.386 -4.935 1.799 1.00 92.12 83 ALA A C 1
ATOM 648 O O . ALA A 1 83 ? -17.848 -4.565 0.757 1.00 92.12 83 ALA A O 1
ATOM 649 N N . GLU A 1 84 ? -19.704 -4.824 1.999 1.00 92.88 84 GLU A N 1
ATOM 650 C CA . GLU A 1 84 ? -20.636 -4.285 1.000 1.00 92.88 84 GLU A CA 1
ATOM 651 C C . GLU A 1 84 ? -20.563 -2.758 0.925 1.00 92.88 84 GLU A C 1
ATOM 653 O O . GLU A 1 84 ? -20.413 -2.195 -0.160 1.00 92.88 84 GLU A O 1
ATOM 658 N N . ASP A 1 85 ? -20.633 -2.090 2.075 1.00 92.38 85 ASP A N 1
ATOM 659 C CA . ASP A 1 85 ? -20.571 -0.627 2.188 1.00 92.38 85 ASP A CA 1
ATOM 660 C C . ASP A 1 85 ? -19.221 -0.116 2.722 1.00 92.38 85 ASP A C 1
ATOM 662 O O . ASP A 1 85 ? -18.960 1.087 2.684 1.00 92.38 85 ASP A O 1
ATOM 666 N N . LEU A 1 86 ? -18.332 -1.028 3.143 1.00 92.50 86 LEU A N 1
ATOM 667 C CA . LEU A 1 86 ? -17.021 -0.744 3.742 1.00 92.50 86 LEU A CA 1
ATOM 668 C C . LEU A 1 86 ? -17.103 -0.007 5.087 1.00 92.50 86 LEU A C 1
ATOM 670 O O . LEU A 1 86 ? -16.140 0.660 5.492 1.00 92.50 86 LEU A O 1
ATOM 674 N N . LEU A 1 87 ? -18.220 -0.149 5.802 1.00 94.38 87 LEU A N 1
ATOM 675 C CA . LEU A 1 87 ? -18.472 0.506 7.079 1.00 94.38 87 LEU A CA 1
ATOM 676 C C . LEU A 1 87 ? -18.563 -0.482 8.245 1.00 94.38 87 LEU A C 1
ATOM 678 O O . LEU A 1 87 ? -18.782 -1.691 8.112 1.00 94.38 87 LEU A O 1
ATOM 682 N N . VAL A 1 88 ? -18.344 0.064 9.436 1.00 96.44 88 VAL A N 1
ATOM 683 C CA . VAL A 1 88 ? -18.586 -0.624 10.698 1.00 96.44 88 VAL A CA 1
ATOM 684 C C . VAL A 1 88 ? -20.056 -0.459 11.060 1.00 96.44 88 VAL A C 1
ATOM 686 O O . VAL A 1 88 ? -20.575 0.658 11.092 1.00 96.44 88 VAL A O 1
ATOM 689 N N . TRP A 1 89 ? -20.697 -1.569 11.387 1.00 97.50 89 TRP A N 1
ATOM 690 C CA . TRP A 1 89 ? -22.038 -1.614 11.947 1.00 97.50 89 TRP A CA 1
ATOM 691 C C . TRP A 1 89 ? -21.941 -1.825 13.457 1.00 97.50 89 TRP A C 1
ATOM 693 O O . TRP A 1 89 ? -21.244 -2.738 13.895 1.00 97.50 89 TRP A O 1
ATOM 703 N N . ASP A 1 90 ? -22.639 -1.007 14.244 1.00 97.44 90 ASP A N 1
ATOM 704 C CA . ASP A 1 90 ? -22.679 -1.080 15.711 1.00 97.44 90 ASP A CA 1
ATOM 705 C C . ASP A 1 90 ? -24.098 -1.500 16.157 1.00 97.44 90 ASP A C 1
ATOM 707 O O . ASP A 1 90 ? -25.092 -1.059 15.585 1.00 97.44 90 ASP A O 1
ATOM 711 N N . TYR A 1 91 ? -24.233 -2.345 17.181 1.00 97.75 91 TYR A N 1
ATOM 712 C CA . TYR A 1 91 ? -25.535 -2.687 17.762 1.00 97.75 91 TYR A CA 1
ATOM 713 C C . TYR A 1 91 ? -25.869 -1.753 18.933 1.00 97.75 91 TYR A C 1
ATOM 715 O O . TYR A 1 91 ? -25.203 -1.761 19.976 1.00 97.75 91 TYR A O 1
ATOM 723 N N . ASP A 1 92 ? -26.938 -0.965 18.790 1.00 94.94 92 ASP A N 1
ATOM 724 C CA . ASP A 1 92 ? -27.321 0.076 19.759 1.00 94.94 92 ASP A CA 1
ATOM 725 C C . ASP A 1 92 ? -28.101 -0.450 20.982 1.00 94.94 92 ASP A C 1
ATOM 727 O O . ASP A 1 92 ? -28.428 0.300 21.904 1.00 94.94 92 ASP A O 1
ATOM 731 N N . GLY A 1 93 ? -28.386 -1.754 21.007 1.00 95.06 93 GLY A N 1
ATOM 732 C CA . GLY A 1 93 ? -29.233 -2.405 22.005 1.00 95.06 93 GLY A CA 1
ATOM 733 C C . GLY A 1 93 ? -30.593 -2.851 21.461 1.00 95.06 93 GLY A C 1
ATOM 734 O O . GLY A 1 93 ? -31.215 -3.725 22.066 1.00 95.06 93 GLY A O 1
ATOM 735 N N . SER A 1 94 ? -31.029 -2.308 20.322 1.00 95.06 94 SER A N 1
ATOM 736 C CA . SER A 1 94 ? -32.288 -2.655 19.649 1.00 95.06 94 SER A CA 1
ATOM 737 C C . SER A 1 94 ? -32.078 -3.130 18.214 1.00 95.06 94 SER A C 1
ATOM 739 O O . SER A 1 94 ? -32.734 -4.081 17.791 1.00 95.06 94 SER A O 1
ATOM 741 N N . LEU A 1 95 ? -31.197 -2.468 17.463 1.00 95.94 95 LEU A N 1
ATOM 742 C CA . LEU A 1 95 ? -30.908 -2.801 16.073 1.00 95.94 95 LEU A CA 1
ATOM 743 C C . LEU A 1 95 ? -29.443 -2.545 15.715 1.00 95.94 95 LEU A C 1
ATOM 745 O O . LEU A 1 95 ? -28.723 -1.801 16.381 1.00 95.94 95 LEU A O 1
ATOM 749 N N . TRP A 1 96 ? -29.021 -3.195 14.637 1.00 97.88 96 TRP A N 1
ATOM 750 C CA . TRP A 1 96 ? -27.760 -2.921 13.967 1.00 97.88 96 TRP A CA 1
ATOM 751 C C . TRP A 1 96 ? -27.872 -1.605 13.204 1.00 97.88 96 TRP A C 1
ATOM 753 O O . TRP A 1 96 ? -28.744 -1.461 12.346 1.00 97.88 96 TRP A O 1
ATOM 763 N N . VAL A 1 97 ? -27.007 -0.651 13.536 1.00 97.00 97 VAL A N 1
ATOM 764 C CA . VAL A 1 97 ? -26.922 0.656 12.886 1.00 97.00 97 VAL A CA 1
ATOM 765 C C . VAL A 1 97 ? -25.607 0.780 12.126 1.00 97.00 97 VAL A C 1
ATOM 767 O O . VAL A 1 97 ? -24.534 0.494 12.657 1.00 97.00 97 VAL A O 1
ATOM 770 N N . GLU A 1 98 ? -25.696 1.230 10.880 1.00 96.44 98 GLU A N 1
ATOM 771 C CA . GLU A 1 98 ? -24.545 1.669 10.093 1.00 96.44 98 GLU A CA 1
ATOM 772 C C . GLU A 1 98 ? -23.899 2.888 10.770 1.00 96.44 98 GLU A C 1
ATOM 774 O O . GLU A 1 98 ? -24.590 3.759 11.312 1.00 96.44 98 GLU A O 1
ATOM 779 N N . THR A 1 99 ? -22.571 2.958 10.756 1.00 95.38 99 THR A N 1
ATOM 780 C CA . THR A 1 99 ? -21.824 4.099 11.296 1.00 95.38 99 THR A CA 1
ATOM 781 C C . THR A 1 99 ? -20.966 4.748 10.220 1.00 95.38 99 THR A C 1
ATOM 783 O O . THR A 1 99 ? -20.554 4.094 9.273 1.00 95.38 99 THR A O 1
ATOM 786 N N . ASP A 1 100 ? -20.573 6.009 10.418 1.00 94.00 100 ASP A N 1
ATOM 787 C CA . ASP A 1 100 ? -19.624 6.702 9.526 1.00 94.00 100 ASP A CA 1
ATOM 788 C C . ASP A 1 100 ? -18.165 6.200 9.674 1.00 94.00 100 ASP A C 1
ATOM 790 O O . ASP A 1 100 ? -17.219 6.832 9.192 1.00 94.00 100 ASP A O 1
ATOM 794 N N . LYS A 1 101 ? -17.938 5.100 10.405 1.00 92.62 101 LYS A N 1
ATOM 795 C CA . LYS A 1 101 ? -16.606 4.520 10.593 1.00 92.62 101 LYS A CA 1
ATOM 796 C C . LYS A 1 101 ? -16.336 3.544 9.456 1.00 92.62 101 LYS A C 1
ATOM 798 O O . LYS A 1 101 ? -17.022 2.540 9.319 1.00 92.62 101 LYS A O 1
ATOM 803 N N . ILE A 1 102 ? -15.279 3.800 8.706 1.00 92.12 102 ILE A N 1
ATOM 804 C CA . ILE A 1 102 ? -14.758 2.877 7.696 1.00 92.12 102 ILE A CA 1
ATOM 805 C C . ILE A 1 102 ? -14.076 1.667 8.336 1.00 92.12 102 ILE A C 1
ATOM 807 O O . ILE A 1 102 ? -13.425 1.783 9.381 1.00 92.12 102 ILE A O 1
ATOM 811 N N . VAL A 1 103 ? -14.214 0.505 7.697 1.00 90.62 103 VAL A N 1
ATOM 812 C CA . VAL A 1 103 ? -13.543 -0.726 8.128 1.00 90.62 103 VAL A CA 1
ATOM 813 C C . VAL A 1 103 ? -12.017 -0.509 8.087 1.00 90.62 103 VAL A C 1
ATOM 815 O O . VAL A 1 103 ? -11.480 -0.161 7.031 1.00 90.62 103 VAL A O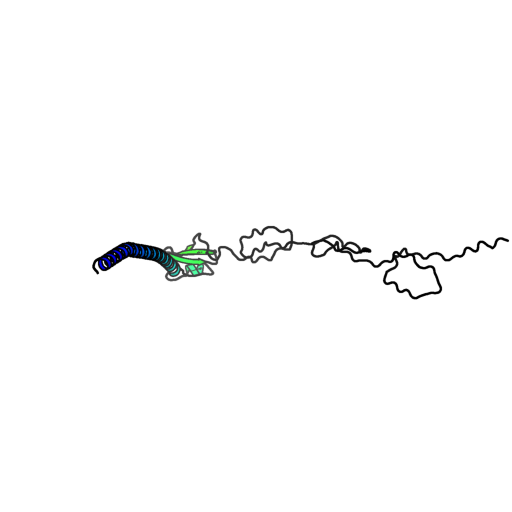 1
ATOM 818 N N . PRO A 1 104 ? -11.283 -0.700 9.207 1.00 83.81 104 PRO A N 1
ATOM 819 C CA . PRO A 1 104 ? -9.885 -0.264 9.318 1.00 83.81 104 PRO A CA 1
ATOM 820 C C . PRO A 1 104 ? -8.901 -0.892 8.325 1.00 83.81 104 PRO A C 1
ATOM 822 O O . PRO A 1 104 ? -7.885 -0.278 8.004 1.00 83.81 104 PRO A O 1
ATOM 825 N N . ASP A 1 105 ? -9.163 -2.105 7.846 1.00 75.06 105 ASP A N 1
ATOM 826 C CA . ASP A 1 105 ? -8.300 -2.775 6.867 1.00 75.06 105 ASP A CA 1
ATOM 827 C C . ASP A 1 105 ? -8.673 -2.474 5.406 1.00 75.06 105 ASP A C 1
ATOM 829 O O . ASP A 1 105 ? -7.921 -2.843 4.507 1.00 75.06 105 ASP A O 1
ATOM 833 N N . GLN A 1 106 ? -9.765 -1.737 5.174 1.00 68.62 106 GLN A N 1
ATOM 834 C CA . GLN A 1 106 ? -10.219 -1.299 3.849 1.00 68.62 106 GLN A CA 1
ATOM 835 C C . GLN A 1 106 ? -9.916 0.182 3.569 1.00 68.62 106 GLN A C 1
ATOM 837 O O . GLN A 1 106 ? -10.346 0.729 2.558 1.00 68.62 106 GLN A O 1
ATOM 842 N N . MET A 1 107 ? -9.129 0.843 4.427 1.00 70.56 107 MET A N 1
ATOM 843 C CA . MET A 1 107 ? -8.732 2.257 4.290 1.00 70.56 107 MET A CA 1
ATOM 844 C C . MET A 1 107 ? -8.066 2.593 2.949 1.00 70.56 107 MET A C 1
ATOM 846 O O . MET A 1 107 ? -7.959 3.761 2.571 1.00 70.56 107 MET A O 1
ATOM 850 N N . THR A 1 108 ? -7.523 1.594 2.258 1.00 74.25 108 THR A N 1
ATOM 851 C CA . THR A 1 108 ? -6.849 1.774 0.979 1.00 74.25 108 THR A CA 1
ATOM 852 C C . THR A 1 108 ? -7.031 0.504 0.153 1.00 74.25 108 THR A C 1
ATOM 854 O O . THR A 1 108 ? -6.453 -0.518 0.518 1.00 74.25 108 THR A O 1
ATOM 857 N N . PRO A 1 109 ? -7.819 0.527 -0.933 1.00 79.81 109 PRO A N 1
ATOM 858 C CA . PRO A 1 109 ? -7.955 -0.634 -1.798 1.00 79.81 109 PRO A CA 1
ATOM 859 C C . PRO A 1 109 ? -6.671 -0.883 -2.601 1.00 79.81 109 PRO A C 1
ATOM 861 O O . PRO A 1 109 ? -5.830 0.010 -2.775 1.00 79.81 109 PRO A O 1
ATOM 864 N N . ALA A 1 110 ? -6.522 -2.118 -3.080 1.00 82.25 110 ALA A N 1
ATOM 865 C CA . ALA A 1 110 ? -5.493 -2.464 -4.053 1.00 82.25 110 ALA A CA 1
ATOM 866 C C . ALA A 1 110 ? -5.851 -1.823 -5.390 1.00 82.25 110 ALA A C 1
ATOM 868 O O . ALA A 1 110 ? -7.020 -1.850 -5.772 1.00 82.25 110 ALA A O 1
ATOM 869 N N . SER A 1 111 ? -4.861 -1.335 -6.132 1.00 86.50 111 SER A N 1
ATOM 870 C CA . SER A 1 111 ? -5.106 -1.023 -7.538 1.00 86.50 111 SER A CA 1
ATOM 871 C C . SER A 1 111 ? -5.278 -2.319 -8.331 1.00 86.50 111 SER A C 1
ATOM 873 O O . SER A 1 111 ? -4.425 -3.209 -8.264 1.00 86.50 111 SER A O 1
ATOM 875 N N . ASP A 1 112 ? -6.359 -2.422 -9.097 1.00 86.75 112 ASP A N 1
ATOM 876 C CA . ASP A 1 112 ? -6.574 -3.448 -10.124 1.00 86.75 112 ASP A CA 1
ATOM 877 C C . ASP A 1 112 ? -6.311 -2.907 -11.543 1.00 86.75 112 ASP A C 1
ATOM 879 O O . ASP A 1 112 ? -6.495 -3.611 -12.540 1.00 86.75 112 ASP A O 1
ATOM 883 N N . ALA A 1 113 ? -5.846 -1.658 -11.639 1.00 88.69 113 ALA A N 1
ATOM 884 C CA . ALA A 1 113 ? -5.528 -1.013 -12.897 1.00 88.69 113 ALA A CA 1
ATOM 885 C C . ALA A 1 113 ? -4.297 -1.650 -13.558 1.00 88.69 113 ALA A C 1
ATOM 887 O O . ALA A 1 113 ? -3.287 -1.959 -12.918 1.00 88.69 113 ALA A O 1
ATOM 888 N N . ASN A 1 114 ? -4.349 -1.774 -14.885 1.00 86.38 114 ASN A N 1
ATOM 889 C CA . ASN A 1 114 ? -3.161 -2.104 -15.665 1.00 86.38 114 ASN A CA 1
ATOM 890 C C . ASN A 1 114 ? -2.106 -0.991 -15.513 1.00 86.38 114 ASN A C 1
ATOM 892 O O . ASN A 1 114 ? -2.482 0.185 -15.493 1.00 86.38 114 ASN A O 1
ATOM 896 N N . PRO A 1 115 ? -0.801 -1.327 -15.499 1.00 86.12 115 PRO A N 1
ATOM 897 C CA . PRO A 1 115 ? 0.258 -0.325 -15.519 1.00 86.12 115 PRO A CA 1
ATOM 898 C C . PRO A 1 115 ? 0.112 0.633 -16.705 1.00 86.12 115 PRO A C 1
ATOM 900 O O . PRO A 1 115 ? -0.224 0.215 -17.819 1.00 86.12 115 PRO A O 1
ATOM 903 N N . LEU A 1 116 ? 0.396 1.916 -16.476 1.00 88.62 116 LEU A N 1
ATOM 904 C CA . LEU A 1 116 ? 0.438 2.905 -17.548 1.00 88.62 116 LEU A CA 1
ATOM 905 C C . LEU A 1 116 ? 1.578 2.609 -18.531 1.00 88.62 116 LEU A C 1
ATOM 907 O O . LEU A 1 116 ? 2.617 2.058 -18.170 1.00 88.62 116 LEU A O 1
ATOM 911 N N . SER A 1 117 ? 1.384 3.011 -19.788 1.00 86.69 117 SER A N 1
ATOM 912 C CA . SER A 1 117 ? 2.442 2.951 -20.797 1.00 86.69 117 SER A CA 1
ATOM 913 C C . SER A 1 117 ? 3.631 3.823 -20.400 1.00 86.69 117 SER A C 1
ATOM 915 O O . SER A 1 117 ? 3.438 4.913 -19.856 1.00 86.69 117 SER A O 1
ATOM 917 N N . ASP A 1 118 ? 4.835 3.396 -20.776 1.00 89.31 118 ASP A N 1
ATOM 918 C CA . ASP A 1 118 ? 6.055 4.190 -20.646 1.00 89.31 118 ASP A CA 1
ATOM 919 C C . ASP A 1 118 ? 5.864 5.606 -21.217 1.00 89.31 118 ASP A C 1
ATOM 921 O O . ASP A 1 118 ? 5.280 5.800 -22.289 1.00 89.31 118 ASP A O 1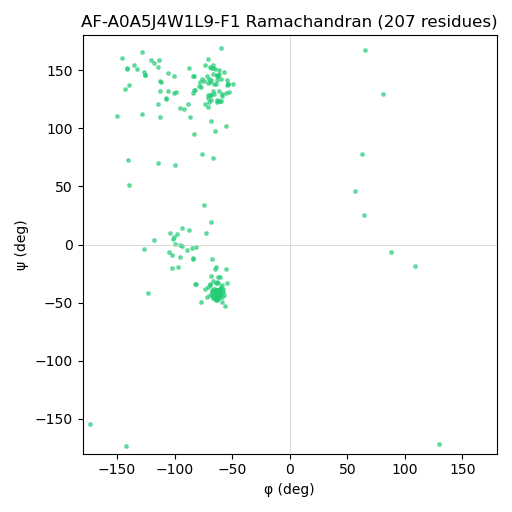
ATOM 925 N N . GLY A 1 119 ? 6.387 6.615 -20.521 1.00 89.62 119 GLY A N 1
ATOM 926 C CA . GLY A 1 119 ? 6.220 8.002 -20.938 1.00 89.62 119 GLY A CA 1
ATOM 927 C C . GLY A 1 119 ? 7.011 9.001 -20.106 1.00 89.62 119 GLY A C 1
ATOM 928 O O . GLY A 1 119 ? 8.055 8.691 -19.527 1.00 89.62 119 GLY A O 1
ATOM 929 N N . THR A 1 120 ? 6.515 10.237 -20.068 1.00 85.44 120 THR A N 1
ATOM 930 C CA . THR A 1 120 ? 7.071 11.292 -19.216 1.00 85.44 120 THR A CA 1
ATOM 931 C C . THR A 1 120 ? 6.772 10.981 -17.756 1.00 85.44 120 THR A C 1
ATOM 933 O O . THR A 1 120 ? 5.611 10.871 -17.362 1.00 85.44 120 THR A O 1
ATOM 936 N N . VAL A 1 121 ? 7.822 10.885 -16.941 1.00 86.75 121 VAL A N 1
ATOM 937 C CA . VAL A 1 121 ? 7.693 10.597 -15.511 1.00 86.75 121 VAL A CA 1
ATOM 938 C C . VAL A 1 121 ? 6.917 11.716 -14.822 1.00 86.75 121 VAL A C 1
ATOM 940 O O . VAL A 1 121 ? 7.320 12.878 -14.851 1.00 86.75 121 VAL A O 1
ATOM 943 N N . THR A 1 122 ? 5.826 11.344 -14.164 1.00 84.31 122 THR A N 1
ATOM 944 C CA . THR A 1 122 ? 5.079 12.189 -13.230 1.00 84.31 122 THR A CA 1
ATOM 945 C C . THR A 1 122 ? 4.945 11.420 -11.921 1.00 84.31 122 THR A C 1
ATOM 947 O O . THR A 1 122 ? 4.906 10.190 -11.927 1.00 84.31 122 THR A O 1
ATOM 950 N N . ALA A 1 123 ? 4.915 12.121 -10.787 1.00 83.88 123 ALA A N 1
ATOM 951 C CA . ALA A 1 123 ? 4.608 11.468 -9.522 1.00 83.88 123 ALA A CA 1
ATOM 952 C C . ALA A 1 123 ? 3.181 10.903 -9.585 1.00 83.88 123 ALA A C 1
ATOM 954 O O . ALA A 1 123 ? 2.243 11.659 -9.831 1.00 83.88 123 ALA A O 1
ATOM 955 N N . GLY A 1 124 ? 3.029 9.594 -9.366 1.00 84.19 124 GLY A N 1
ATOM 956 C CA . GLY A 1 124 ? 1.709 8.970 -9.268 1.00 84.19 124 GLY A CA 1
ATOM 957 C C . GLY A 1 124 ? 0.930 9.563 -8.094 1.00 84.19 124 GLY A C 1
ATOM 958 O O . GLY A 1 124 ? 1.470 9.691 -6.991 1.00 84.19 124 GLY A O 1
ATOM 959 N N . THR A 1 125 ? -0.324 9.934 -8.319 1.00 86.31 125 THR A N 1
ATOM 960 C CA . THR A 1 125 ? -1.233 10.560 -7.354 1.00 86.31 125 THR A CA 1
ATOM 961 C C . THR A 1 125 ? -2.253 9.588 -6.763 1.00 86.31 125 THR A C 1
ATOM 963 O O . THR A 1 125 ? -2.908 9.959 -5.790 1.00 86.31 125 THR A O 1
ATOM 966 N N . SER A 1 126 ? -2.360 8.352 -7.269 1.00 86.75 126 SER A N 1
ATOM 967 C CA . SER A 1 126 ? -3.309 7.348 -6.766 1.00 86.75 126 SER A CA 1
ATOM 968 C C . SER A 1 126 ? -3.158 7.118 -5.258 1.00 86.75 126 SER A C 1
ATOM 970 O O . SER A 1 126 ? -2.046 7.054 -4.728 1.00 86.75 126 SER A O 1
ATOM 972 N N . ALA A 1 127 ? -4.280 7.022 -4.549 1.00 82.50 127 ALA A N 1
ATOM 973 C CA . ALA A 1 127 ? -4.295 6.724 -3.120 1.00 82.50 127 ALA A CA 1
ATOM 974 C C . ALA A 1 127 ? -4.221 5.215 -2.829 1.00 82.50 127 ALA A C 1
ATOM 976 O O . ALA A 1 127 ? -3.987 4.853 -1.685 1.00 82.50 127 ALA A O 1
ATOM 977 N N . GLU A 1 128 ? -4.386 4.364 -3.846 1.00 86.62 128 GLU A N 1
ATOM 978 C CA . GLU A 1 128 ? -4.407 2.899 -3.748 1.00 86.62 128 GLU A CA 1
ATOM 979 C C . GLU A 1 128 ? -3.033 2.315 -3.385 1.00 86.62 128 GLU A C 1
ATOM 981 O O . GLU A 1 128 ? -1.979 2.872 -3.730 1.00 86.62 128 GLU A O 1
ATOM 986 N N . TYR A 1 129 ? -3.023 1.151 -2.727 1.00 73.12 129 TYR A N 1
ATOM 987 C CA . TYR A 1 129 ? -1.780 0.411 -2.522 1.00 73.12 129 TYR A CA 1
ATOM 988 C C . TYR A 1 129 ? -1.426 -0.342 -3.810 1.00 73.12 129 TYR A C 1
ATOM 990 O O . TYR A 1 129 ? -2.289 -0.926 -4.460 1.00 73.12 129 TYR A O 1
ATOM 998 N N . SER A 1 130 ? -0.143 -0.307 -4.190 1.00 72.88 130 SER A N 1
ATOM 999 C CA . SER A 1 130 ? 0.327 -0.594 -5.558 1.00 72.88 130 SER A CA 1
ATOM 1000 C C . SER A 1 130 ? -0.226 0.401 -6.587 1.00 72.88 130 SER A C 1
ATOM 1002 O O . SER A 1 130 ? -1.147 0.096 -7.329 1.00 72.88 130 SER A O 1
ATOM 1004 N N . ARG A 1 131 ? 0.362 1.603 -6.641 1.00 81.56 131 ARG A N 1
ATOM 1005 C CA . ARG A 1 131 ? -0.039 2.705 -7.533 1.00 81.56 131 A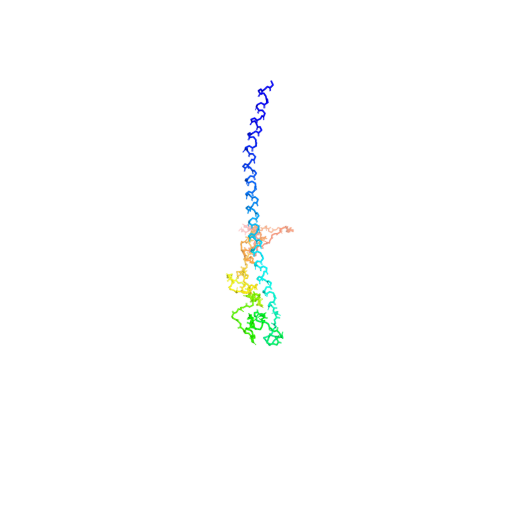RG A CA 1
ATOM 1006 C C . ARG A 1 131 ? -0.051 2.285 -9.011 1.00 81.56 131 ARG A C 1
ATOM 1008 O O . ARG A 1 131 ? 1.006 2.242 -9.642 1.00 81.56 131 ARG A O 1
ATOM 1015 N N . GLY A 1 132 ? -1.236 2.027 -9.566 1.00 83.12 132 GLY A N 1
ATOM 1016 C CA . GLY A 1 132 ? -1.410 1.701 -10.988 1.00 83.12 132 GLY A CA 1
ATOM 1017 C C . GLY A 1 132 ? -1.017 2.842 -11.935 1.00 83.12 132 GLY A C 1
ATOM 1018 O O . GLY A 1 132 ? -0.702 2.613 -13.099 1.00 83.12 132 GLY A O 1
ATOM 1019 N N . ASP A 1 133 ? -0.952 4.074 -11.425 1.00 85.56 133 ASP A N 1
ATOM 1020 C CA . ASP A 1 133 ? -0.549 5.272 -12.164 1.00 85.56 133 ASP A CA 1
ATOM 1021 C C . ASP A 1 133 ? 0.969 5.527 -12.173 1.00 85.56 133 ASP A C 1
ATOM 1023 O O . ASP A 1 133 ? 1.432 6.605 -12.556 1.00 85.56 133 ASP A O 1
ATOM 1027 N N . HIS A 1 134 ? 1.770 4.543 -11.764 1.00 86.62 134 HIS A N 1
ATOM 1028 C CA . HIS A 1 134 ? 3.217 4.603 -11.907 1.00 86.62 134 HIS A CA 1
ATOM 1029 C C . HIS A 1 134 ? 3.623 4.530 -13.389 1.00 86.62 134 HIS A C 1
ATOM 1031 O O . HIS A 1 134 ? 3.278 3.581 -14.090 1.00 86.62 134 HIS A O 1
ATOM 1037 N N . ILE A 1 135 ? 4.390 5.520 -13.857 1.00 87.06 135 ILE A N 1
ATOM 1038 C CA . ILE A 1 135 ? 4.883 5.598 -15.241 1.00 87.06 135 ILE A CA 1
ATOM 1039 C C . ILE A 1 135 ? 6.381 5.291 -15.272 1.00 87.06 135 ILE A C 1
ATOM 1041 O O . ILE A 1 135 ? 7.177 5.975 -14.619 1.00 87.06 135 ILE A O 1
ATOM 1045 N N . HIS A 1 136 ? 6.777 4.313 -16.087 1.00 84.31 136 HIS A N 1
ATOM 1046 C CA . HIS A 1 136 ? 8.183 4.079 -16.404 1.00 84.31 136 HIS A CA 1
ATOM 1047 C C . HIS A 1 136 ? 8.711 5.155 -17.374 1.00 84.31 136 HIS A C 1
ATOM 1049 O O . HIS A 1 136 ? 7.997 5.550 -18.301 1.00 84.31 136 HIS A O 1
ATOM 1055 N N . PRO A 1 137 ? 9.954 5.649 -17.203 1.00 87.75 137 PRO A N 1
ATOM 1056 C CA . PRO A 1 137 ? 10.526 6.626 -18.124 1.00 87.75 137 PRO A CA 1
ATOM 1057 C C . PRO A 1 137 ? 10.685 6.040 -19.531 1.00 87.75 137 PRO A C 1
ATOM 1059 O O . PRO A 1 137 ? 11.397 5.052 -19.703 1.00 87.75 137 PRO A O 1
ATOM 1062 N N . LEU A 1 138 ? 10.108 6.692 -20.543 1.00 88.62 138 LEU A N 1
ATOM 1063 C CA . LEU A 1 138 ? 10.324 6.320 -21.942 1.00 88.62 138 LEU A CA 1
ATOM 1064 C C . LEU A 1 138 ? 11.577 7.008 -22.498 1.00 88.62 138 LEU A C 1
ATOM 1066 O O . LEU A 1 138 ? 11.586 8.219 -22.715 1.00 88.62 138 LEU A O 1
ATOM 1070 N N . ASN A 1 139 ? 12.634 6.233 -22.752 1.00 86.00 139 ASN A N 1
ATOM 1071 C CA . ASN A 1 139 ? 13.928 6.745 -23.216 1.00 86.00 139 ASN A CA 1
ATOM 1072 C C . ASN A 1 139 ? 14.241 6.260 -24.644 1.00 86.00 139 ASN A C 1
ATOM 1074 O O . ASN A 1 139 ? 15.086 5.388 -24.866 1.00 86.00 139 ASN A O 1
ATOM 1078 N N . ILE A 1 140 ? 13.492 6.786 -25.620 1.00 85.12 140 ILE A N 1
ATOM 1079 C CA . ILE A 1 140 ? 13.593 6.427 -27.044 1.00 85.12 140 ILE A CA 1
ATOM 1080 C C . ILE A 1 140 ? 14.004 7.624 -27.905 1.00 85.12 140 ILE A C 1
ATOM 1082 O O . ILE A 1 140 ? 13.763 8.778 -27.563 1.00 85.12 140 ILE A O 1
ATOM 1086 N N . SER A 1 141 ? 14.587 7.328 -29.066 1.00 85.88 141 SER A N 1
ATOM 1087 C CA . SER A 1 141 ? 14.942 8.314 -30.089 1.00 85.88 141 SER A CA 1
ATOM 1088 C C . SER A 1 141 ? 14.072 8.128 -31.325 1.00 85.88 141 SER A C 1
ATOM 1090 O O . SER A 1 141 ? 13.880 6.996 -31.764 1.00 85.88 141 SER A O 1
ATOM 1092 N N . THR A 1 142 ? 13.628 9.221 -31.943 1.00 86.25 142 THR A N 1
ATOM 1093 C CA . THR A 1 142 ? 13.131 9.205 -33.332 1.00 86.25 142 THR A CA 1
ATOM 1094 C C . THR A 1 142 ? 14.223 9.560 -34.342 1.00 86.25 142 THR A C 1
ATOM 1096 O O . THR A 1 142 ? 13.973 9.573 -35.547 1.00 86.25 142 THR A O 1
ATOM 1099 N N . SER A 1 143 ? 15.438 9.854 -33.870 1.00 88.19 143 SER A N 1
ATOM 1100 C CA . SER A 1 143 ? 16.562 10.193 -34.734 1.00 88.19 143 SER A CA 1
ATOM 1101 C C . SER A 1 143 ? 16.979 8.992 -35.570 1.00 88.19 143 SER A C 1
ATOM 1103 O O . SER A 1 143 ? 17.187 7.891 -35.058 1.00 88.19 143 SER A O 1
ATOM 1105 N N . VAL A 1 144 ? 17.153 9.236 -36.864 1.00 87.12 144 VAL A N 1
ATOM 1106 C CA . VAL A 1 144 ? 17.716 8.260 -37.796 1.00 87.12 144 VAL A CA 1
ATOM 1107 C C . VAL A 1 144 ? 19.165 7.957 -37.386 1.00 87.12 144 VAL A C 1
ATOM 1109 O O . VAL A 1 144 ? 19.885 8.898 -37.035 1.00 87.12 144 VAL A O 1
ATOM 1112 N N . PRO A 1 145 ? 19.607 6.684 -37.415 1.00 89.62 145 PRO A N 1
ATOM 1113 C CA . PRO A 1 145 ? 21.006 6.343 -37.194 1.00 89.62 145 PRO A CA 1
ATOM 1114 C C . PRO A 1 145 ? 21.936 7.121 -38.127 1.00 89.62 145 PRO A C 1
ATOM 1116 O O . PRO A 1 145 ? 21.642 7.283 -39.315 1.00 89.62 145 PRO A O 1
ATOM 1119 N N . ILE A 1 146 ? 23.057 7.601 -37.594 1.00 90.31 146 ILE A N 1
ATOM 1120 C CA . ILE A 1 146 ? 24.083 8.247 -38.413 1.00 90.31 146 ILE A CA 1
ATOM 1121 C C . ILE A 1 146 ? 24.738 7.235 -39.361 1.00 90.31 146 ILE A C 1
ATOM 1123 O O . ILE A 1 146 ? 24.756 6.033 -39.103 1.00 90.31 146 ILE A O 1
ATOM 1127 N N . SER A 1 147 ? 25.276 7.729 -40.476 1.00 89.50 147 SER A N 1
ATOM 1128 C CA . SER A 1 147 ? 26.080 6.899 -41.374 1.00 89.50 147 SER A CA 1
ATOM 1129 C C . SER A 1 147 ? 27.416 6.523 -40.736 1.00 89.50 147 SER A C 1
ATOM 1131 O O . SER A 1 147 ? 27.972 7.279 -39.937 1.00 89.50 147 SER A O 1
ATOM 1133 N N . ASP A 1 148 ? 27.949 5.379 -41.156 1.00 90.25 148 ASP A N 1
ATOM 1134 C CA . ASP A 1 148 ? 29.295 4.942 -40.804 1.00 90.25 148 ASP A CA 1
ATOM 1135 C C . ASP A 1 148 ? 30.361 5.934 -41.313 1.00 90.25 148 ASP A C 1
ATOM 1137 O O . ASP A 1 148 ? 30.173 6.623 -42.322 1.00 90.25 148 ASP A O 1
ATOM 1141 N N . THR A 1 149 ? 31.487 6.029 -40.604 1.00 87.00 149 THR A N 1
ATOM 1142 C CA . THR A 1 149 ? 32.582 6.973 -40.906 1.00 87.00 149 THR A CA 1
ATOM 1143 C C . THR A 1 149 ? 33.917 6.240 -40.973 1.00 87.00 149 THR A C 1
ATOM 1145 O O . THR A 1 149 ? 33.999 5.098 -40.547 1.00 87.00 149 THR A O 1
ATOM 1148 N N . ALA A 1 150 ? 34.979 6.854 -41.505 1.00 83.81 150 ALA A N 1
ATOM 1149 C CA . ALA A 1 150 ? 36.288 6.191 -41.603 1.00 83.81 150 ALA A CA 1
ATOM 1150 C C . ALA A 1 150 ? 36.824 5.729 -40.231 1.00 83.81 150 ALA A C 1
ATOM 1152 O O . ALA A 1 150 ? 37.349 4.626 -40.116 1.00 83.81 150 ALA A O 1
ATOM 1153 N N . ASP A 1 151 ? 36.610 6.537 -39.190 1.00 84.69 151 ASP A N 1
ATOM 1154 C CA . ASP A 1 151 ? 37.120 6.268 -37.841 1.00 84.69 151 ASP A CA 1
ATOM 1155 C C . ASP A 1 151 ? 36.082 5.602 -36.919 1.00 84.69 151 ASP A C 1
ATOM 1157 O O . ASP A 1 151 ? 36.443 4.990 -35.913 1.00 84.69 151 ASP A O 1
ATOM 1161 N N . GLY A 1 152 ? 34.791 5.701 -37.255 1.00 88.81 152 GLY A N 1
ATOM 1162 C CA . GLY A 1 152 ? 33.691 5.341 -36.365 1.00 88.81 152 GLY A CA 1
ATOM 1163 C C . GLY A 1 152 ? 33.602 6.252 -35.135 1.00 88.81 152 GLY A C 1
ATOM 1164 O O . GLY A 1 152 ? 34.503 7.027 -34.814 1.00 88.81 152 GLY A O 1
ATOM 1165 N N . THR A 1 153 ? 32.492 6.166 -34.406 1.00 91.06 153 THR A N 1
ATOM 1166 C CA . THR A 1 153 ? 32.294 6.936 -33.172 1.00 91.06 153 THR A CA 1
ATOM 1167 C C . THR A 1 153 ? 31.537 6.123 -32.139 1.00 91.06 153 THR A C 1
ATOM 1169 O O . THR A 1 153 ? 30.489 5.530 -32.408 1.00 91.06 153 THR A O 1
ATOM 1172 N N . VAL A 1 154 ? 32.026 6.144 -30.899 1.00 89.69 154 VAL A N 1
ATOM 1173 C CA . VAL A 1 154 ? 31.217 5.703 -29.763 1.00 89.69 154 VAL A CA 1
ATOM 1174 C C . VAL A 1 154 ? 30.144 6.764 -29.549 1.00 89.69 154 VAL A C 1
ATOM 1176 O O . VAL A 1 154 ? 30.463 7.916 -29.267 1.00 89.69 154 VAL A O 1
ATOM 1179 N N . GLY A 1 155 ? 28.874 6.387 -29.689 1.00 89.56 155 GLY A N 1
ATOM 1180 C CA . GLY A 1 155 ? 27.775 7.294 -29.347 1.00 89.56 155 GLY A CA 1
ATOM 1181 C C . GLY A 1 155 ? 27.818 7.716 -27.869 1.00 89.56 155 GLY A C 1
ATOM 1182 O O . GLY A 1 155 ? 28.532 7.120 -27.054 1.00 89.56 155 GLY A O 1
ATOM 1183 N N . THR A 1 156 ? 27.025 8.700 -27.484 1.00 89.75 156 THR A N 1
ATOM 1184 C CA . THR A 1 156 ? 26.825 9.119 -26.086 1.00 89.75 156 THR A CA 1
ATOM 1185 C C . THR A 1 156 ? 25.352 9.151 -25.695 1.00 89.75 156 THR A C 1
ATOM 1187 O O . THR A 1 156 ? 25.043 9.343 -24.520 1.00 89.75 156 THR A O 1
ATOM 1190 N N . SER A 1 157 ? 24.447 8.890 -26.643 1.00 89.75 157 SER A N 1
ATOM 1191 C CA . SER A 1 157 ? 23.016 8.794 -26.388 1.00 89.75 157 SER A CA 1
ATOM 1192 C C . SER A 1 157 ? 22.695 7.804 -25.264 1.00 89.75 157 SER A C 1
ATOM 1194 O O . SER A 1 157 ? 23.267 6.709 -25.181 1.00 89.75 157 SER A O 1
ATOM 1196 N N . VAL A 1 158 ? 21.752 8.217 -24.414 1.00 83.88 158 VAL A N 1
ATOM 1197 C CA . VAL A 1 158 ? 21.179 7.433 -23.311 1.00 83.88 158 VAL A CA 1
ATOM 1198 C C . VAL A 1 158 ? 19.875 6.730 -23.702 1.00 83.88 158 VAL A C 1
ATOM 1200 O O . VAL A 1 158 ? 19.299 6.034 -22.871 1.00 83.88 158 VAL A O 1
ATOM 1203 N N . ASN A 1 159 ? 19.413 6.907 -24.945 1.00 87.56 159 ASN A N 1
ATOM 1204 C CA . ASN A 1 159 ? 18.234 6.222 -25.471 1.00 87.56 159 ASN A CA 1
ATOM 1205 C C . ASN A 1 159 ? 18.507 4.715 -25.598 1.00 87.56 159 ASN A C 1
ATOM 1207 O O . ASN A 1 159 ? 19.646 4.312 -25.852 1.00 87.56 159 ASN A O 1
ATOM 1211 N N . TYR A 1 160 ? 17.464 3.882 -25.501 1.00 79.69 160 TYR A N 1
ATOM 1212 C CA . TYR A 1 160 ? 17.589 2.418 -25.605 1.00 79.69 160 TYR A CA 1
ATOM 1213 C C . TYR A 1 160 ? 18.300 1.963 -26.892 1.00 79.69 160 TYR A C 1
ATOM 1215 O O . TYR A 1 160 ? 19.053 0.992 -26.873 1.00 79.69 160 TYR A O 1
ATOM 1223 N N . SER A 1 161 ? 18.113 2.699 -27.994 1.00 77.94 161 SER A N 1
ATOM 1224 C CA . SER A 1 161 ? 18.888 2.570 -29.230 1.00 77.94 161 SER A CA 1
ATOM 1225 C C . SER A 1 161 ? 19.699 3.840 -29.493 1.00 77.94 161 SER A C 1
ATOM 1227 O O . SER A 1 161 ? 19.135 4.928 -29.660 1.00 77.94 161 SER A O 1
ATOM 1229 N N . ARG A 1 162 ? 21.024 3.701 -29.575 1.00 83.88 162 ARG A N 1
ATOM 1230 C CA . ARG A 1 162 ? 21.957 4.821 -29.763 1.00 83.88 162 ARG A CA 1
ATOM 1231 C C . ARG A 1 162 ? 22.055 5.185 -31.239 1.00 83.88 162 ARG A C 1
ATOM 1233 O O . ARG A 1 162 ? 22.822 4.582 -31.981 1.00 83.88 162 ARG A O 1
ATOM 1240 N N . SER A 1 163 ? 21.276 6.174 -31.663 1.00 87.44 163 SER A N 1
ATOM 1241 C CA . SER A 1 163 ? 21.269 6.652 -33.054 1.00 87.44 163 SER A CA 1
ATOM 1242 C C . SER A 1 163 ? 22.569 7.357 -33.472 1.00 87.44 163 SER A C 1
ATOM 1244 O O . SER A 1 163 ? 22.773 7.621 -34.648 1.00 87.44 163 SER A O 1
ATOM 1246 N N . ASP A 1 164 ? 23.437 7.700 -32.522 1.00 88.12 164 ASP A N 1
ATOM 1247 C CA . ASP A 1 164 ? 24.688 8.441 -32.719 1.00 88.12 164 ASP A CA 1
ATOM 1248 C C . ASP A 1 164 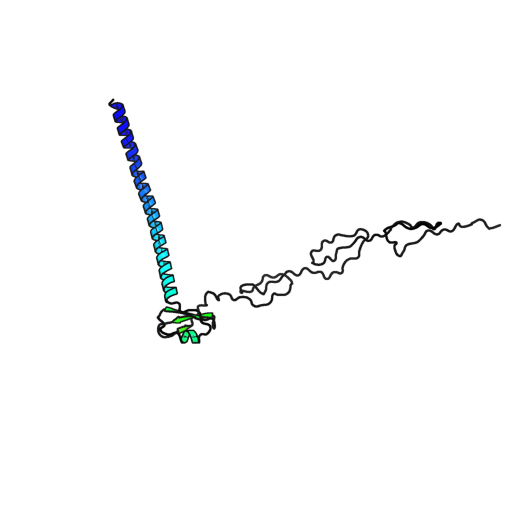? 25.944 7.550 -32.737 1.00 88.12 164 ASP A C 1
ATOM 1250 O O . ASP A 1 164 ? 27.069 8.052 -32.756 1.00 88.12 164 ASP A O 1
ATOM 1254 N N . HIS A 1 165 ? 25.773 6.228 -32.705 1.00 90.44 165 HIS A N 1
ATOM 1255 C CA . HIS A 1 165 ? 26.868 5.290 -32.910 1.00 90.44 165 HIS A CA 1
ATOM 1256 C C . HIS A 1 165 ? 27.113 5.089 -34.408 1.00 90.44 165 HIS A C 1
ATOM 1258 O O . HIS A 1 165 ? 26.167 4.850 -35.154 1.00 90.44 165 HIS A O 1
ATOM 1264 N N . SER A 1 166 ? 28.377 5.157 -34.824 1.00 91.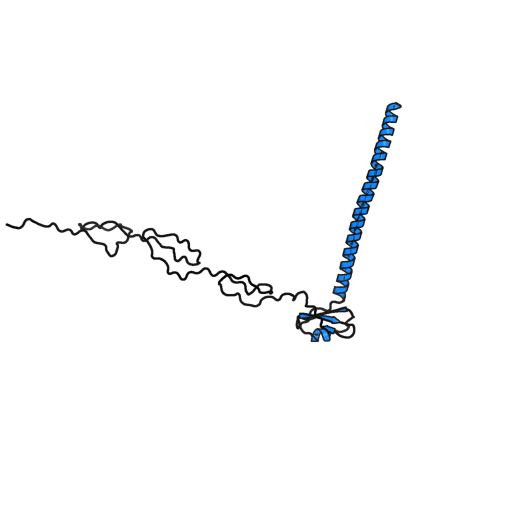75 166 SER A N 1
ATOM 1265 C CA . SER A 1 166 ? 28.804 4.806 -36.182 1.00 91.75 166 SER A CA 1
ATOM 1266 C C . SER A 1 166 ? 29.916 3.765 -36.137 1.00 91.75 166 SER A C 1
ATOM 1268 O O . SER A 1 166 ? 30.758 3.788 -35.230 1.00 91.75 166 SER A O 1
ATOM 1270 N N . HIS A 1 167 ? 29.941 2.864 -37.116 1.00 87.88 167 HIS A N 1
ATOM 1271 C CA . HIS A 1 167 ? 31.035 1.918 -37.287 1.00 87.88 167 HIS A CA 1
ATOM 1272 C C . HIS A 1 167 ? 32.167 2.517 -38.139 1.00 87.88 167 HIS A C 1
ATOM 1274 O O . HIS A 1 167 ? 31.910 3.373 -38.992 1.00 87.88 167 HIS A O 1
ATOM 1280 N N . PRO A 1 168 ? 33.420 2.065 -37.934 1.00 88.00 168 PRO A N 1
ATOM 1281 C CA . PRO A 1 168 ? 34.516 2.363 -38.847 1.00 88.00 168 PRO A CA 1
ATOM 1282 C C . PRO A 1 168 ? 34.293 1.706 -40.216 1.00 88.00 168 PRO A C 1
ATOM 1284 O O . PRO A 1 168 ? 34.065 0.496 -40.305 1.00 88.00 168 PRO A O 1
ATOM 1287 N N . ILE A 1 169 ? 34.422 2.482 -41.290 1.00 87.62 169 ILE A N 1
ATOM 1288 C CA . ILE A 1 169 ? 34.475 1.987 -42.665 1.00 87.62 169 ILE A CA 1
ATOM 1289 C C . ILE A 1 169 ? 35.940 1.849 -43.075 1.00 87.62 169 ILE A C 1
ATOM 1291 O O . ILE A 1 169 ? 36.656 2.837 -43.221 1.00 87.62 169 ILE A O 1
ATOM 1295 N N . ASN A 1 170 ? 36.361 0.622 -43.371 1.00 84.19 170 ASN A N 1
ATOM 1296 C CA . ASN A 1 170 ? 37.692 0.344 -43.910 1.00 84.19 170 ASN A CA 1
ATOM 1297 C C . ASN A 1 170 ? 37.773 0.716 -45.400 1.00 84.19 170 ASN A C 1
ATOM 1299 O O . ASN A 1 170 ? 37.711 -0.163 -46.258 1.00 84.19 170 ASN A O 1
ATOM 1303 N N . ILE A 1 171 ? 37.901 2.004 -45.721 1.00 84.25 171 ILE A N 1
ATOM 1304 C CA . ILE A 1 171 ? 38.153 2.503 -47.085 1.00 84.25 171 ILE A CA 1
ATOM 1305 C C . ILE A 1 171 ? 39.627 2.850 -47.291 1.00 84.25 171 ILE A C 1
ATOM 1307 O O . ILE A 1 171 ? 40.294 3.330 -46.382 1.00 84.25 171 ILE A O 1
ATOM 1311 N N . SER A 1 172 ? 40.136 2.613 -48.500 1.00 82.44 172 SER A N 1
ATOM 1312 C CA . SER A 1 172 ? 41.479 3.051 -48.887 1.00 82.44 172 SER A CA 1
ATOM 1313 C C . SER A 1 172 ? 41.471 4.516 -49.333 1.00 82.44 172 SER A C 1
ATOM 1315 O O . SER A 1 172 ? 40.648 4.916 -50.158 1.00 82.44 172 SER A O 1
ATOM 1317 N N . ASP A 1 173 ? 42.421 5.292 -48.817 1.00 79.88 173 ASP A N 1
ATOM 1318 C CA . ASP A 1 173 ? 42.804 6.631 -49.284 1.00 79.88 173 ASP A CA 1
ATOM 1319 C C . ASP A 1 173 ? 44.070 6.600 -50.162 1.00 79.88 173 ASP A C 1
ATOM 1321 O O . ASP A 1 173 ? 44.553 7.629 -50.635 1.00 79.88 173 ASP A O 1
ATOM 1325 N N . THR A 1 174 ? 44.623 5.407 -50.386 1.00 80.75 174 THR A N 1
ATOM 1326 C CA . THR A 1 174 ? 45.864 5.222 -51.125 1.00 80.75 174 THR A CA 1
ATOM 1327 C C . THR A 1 174 ? 45.603 5.358 -52.619 1.00 80.75 174 THR A C 1
ATOM 1329 O O . THR A 1 174 ? 44.656 4.785 -53.165 1.00 80.75 174 THR A O 1
ATOM 1332 N N . THR A 1 175 ? 46.479 6.086 -53.308 1.00 78.94 175 THR A N 1
ATOM 1333 C CA . THR A 1 175 ? 46.466 6.145 -54.771 1.00 78.94 175 THR A CA 1
ATOM 1334 C C . THR A 1 175 ? 46.645 4.739 -55.349 1.00 78.94 175 THR A C 1
ATOM 1336 O O . THR A 1 175 ? 47.611 4.065 -54.970 1.00 78.94 175 THR A O 1
ATOM 1339 N N . PRO A 1 176 ? 45.773 4.278 -56.263 1.00 80.44 176 PRO A N 1
ATOM 1340 C CA . PRO A 1 176 ? 45.961 2.982 -56.900 1.00 80.44 176 PRO A CA 1
ATOM 1341 C C . PRO A 1 176 ? 47.301 2.875 -57.605 1.00 80.44 176 PRO A C 1
ATOM 1343 O O . PRO A 1 176 ? 47.826 3.840 -58.164 1.00 80.44 176 PRO A O 1
ATOM 1346 N N . LEU A 1 177 ? 47.812 1.649 -57.617 1.00 77.62 177 LEU A N 1
ATOM 1347 C CA . LEU A 1 177 ? 48.977 1.301 -58.407 1.00 77.62 177 LEU A CA 1
ATOM 1348 C C . LEU A 1 177 ? 48.670 1.478 -59.899 1.00 77.62 177 LEU A C 1
ATOM 1350 O O . LEU A 1 177 ? 47.555 1.224 -60.363 1.00 77.62 177 LEU A O 1
ATOM 1354 N N . GLN A 1 178 ? 49.695 1.899 -60.634 1.00 75.75 178 GLN A N 1
ATOM 1355 C CA . GLN A 1 178 ? 49.694 1.903 -62.090 1.00 75.75 178 GLN A CA 1
ATOM 1356 C C . GLN A 1 178 ? 49.575 0.469 -62.622 1.00 75.75 178 GLN A C 1
ATOM 1358 O O . GLN A 1 178 ? 50.126 -0.468 -62.034 1.00 75.75 178 GLN A O 1
ATOM 1363 N N . ASP A 1 179 ? 48.888 0.316 -63.752 1.00 73.00 179 ASP A N 1
ATOM 1364 C CA . ASP A 1 179 ? 48.717 -0.973 -64.418 1.00 73.00 179 ASP A CA 1
ATOM 1365 C C . ASP A 1 179 ? 50.074 -1.639 -64.704 1.00 73.00 179 ASP A C 1
ATOM 1367 O O . ASP A 1 179 ? 50.997 -1.028 -65.249 1.00 73.00 179 ASP A O 1
ATOM 1371 N N . SER A 1 180 ? 50.191 -2.914 -64.327 1.00 75.00 180 SER A N 1
ATOM 1372 C CA . SER A 1 180 ? 51.399 -3.736 -64.470 1.00 75.00 180 SER A CA 1
ATOM 1373 C C . SER A 1 180 ? 51.024 -5.177 -64.849 1.00 75.00 180 SER A C 1
ATOM 1375 O O . SER A 1 180 ? 49.859 -5.477 -65.099 1.00 75.00 180 SER A O 1
ATOM 1377 N N . THR A 1 181 ? 51.992 -6.097 -64.880 1.00 74.00 181 THR A N 1
ATOM 1378 C CA . THR A 1 181 ? 51.854 -7.503 -65.333 1.00 74.00 181 THR A CA 1
ATOM 1379 C C . THR A 1 181 ? 50.994 -8.418 -64.433 1.00 74.00 181 THR A C 1
ATOM 1381 O O . THR A 1 181 ? 51.040 -9.637 -64.568 1.00 74.00 181 THR A O 1
ATOM 1384 N N . GLY A 1 182 ? 50.142 -7.832 -63.583 1.00 71.19 182 GLY A N 1
ATOM 1385 C CA . GLY A 1 182 ? 49.164 -8.512 -62.733 1.00 71.19 182 GLY A CA 1
ATOM 1386 C C . GLY A 1 182 ? 49.758 -9.087 -61.442 1.00 71.19 182 GLY A C 1
ATOM 1387 O O . GLY A 1 182 ? 50.743 -9.816 -61.457 1.00 71.19 182 GLY A O 1
ATOM 1388 N N . SER A 1 183 ? 49.128 -8.787 -60.306 1.00 74.44 183 SER A N 1
ATOM 1389 C CA . SER A 1 183 ? 49.375 -9.433 -59.009 1.00 74.44 183 SER A CA 1
ATOM 1390 C C . SER A 1 183 ? 48.041 -9.606 -58.287 1.00 74.44 183 SER A C 1
ATOM 1392 O O . SER A 1 183 ? 47.120 -8.814 -58.489 1.00 74.44 183 SER A O 1
ATOM 1394 N N . VAL A 1 184 ? 47.927 -10.623 -57.432 1.00 76.12 184 VAL A N 1
ATOM 1395 C CA . VAL A 1 184 ? 46.775 -10.761 -56.532 1.00 76.12 184 VAL A CA 1
ATOM 1396 C C . VAL A 1 184 ? 46.808 -9.650 -55.481 1.00 76.12 184 VAL A C 1
ATOM 1398 O O . VAL A 1 184 ? 47.833 -9.426 -54.836 1.00 76.12 184 VAL A O 1
ATOM 1401 N N . GLY A 1 185 ? 45.690 -8.940 -55.327 1.00 77.31 185 GLY A N 1
ATOM 1402 C CA . GLY A 1 185 ? 45.528 -7.933 -54.280 1.00 77.31 185 GLY A CA 1
ATOM 1403 C C . GLY A 1 185 ? 45.451 -8.576 -52.893 1.00 77.31 185 GLY A C 1
ATOM 1404 O O . GLY A 1 185 ? 44.816 -9.614 -52.725 1.00 77.31 185 GLY A O 1
ATOM 1405 N N . THR A 1 186 ? 46.089 -7.951 -51.902 1.00 79.31 186 THR A N 1
ATOM 1406 C CA . THR A 1 186 ? 46.111 -8.401 -50.494 1.00 79.31 186 THR A CA 1
ATOM 1407 C C . THR A 1 186 ? 45.470 -7.400 -49.531 1.00 79.31 186 THR A C 1
ATOM 1409 O O . THR A 1 186 ? 45.510 -7.601 -48.322 1.00 79.31 186 THR A O 1
ATOM 1412 N N . ALA A 1 187 ? 44.905 -6.304 -50.044 1.00 83.25 187 ALA A N 1
ATOM 1413 C CA . ALA A 1 187 ? 44.306 -5.266 -49.216 1.00 83.25 187 ALA A CA 1
ATOM 1414 C C . ALA A 1 187 ? 42.993 -5.744 -48.571 1.00 83.25 187 ALA A C 1
ATOM 1416 O O . ALA A 1 187 ? 42.156 -6.365 -49.222 1.00 83.25 187 ALA A O 1
ATOM 1417 N N . ASN A 1 188 ? 42.801 -5.390 -47.299 1.00 80.75 188 ASN A N 1
ATOM 1418 C CA . ASN A 1 188 ? 41.573 -5.634 -46.533 1.00 80.75 188 ASN A CA 1
ATOM 1419 C C . ASN A 1 188 ? 40.640 -4.406 -46.487 1.00 80.75 188 ASN A C 1
ATOM 1421 O O . ASN A 1 188 ? 39.671 -4.403 -45.728 1.00 80.75 188 ASN A O 1
ATOM 1425 N N . SER A 1 189 ? 40.941 -3.360 -47.265 1.00 86.06 189 SER A N 1
ATOM 1426 C CA . SER A 1 189 ? 40.144 -2.136 -47.379 1.00 86.06 189 SER A CA 1
ATOM 1427 C C . SER A 1 189 ? 39.383 -2.080 -48.704 1.00 86.06 189 SER A C 1
ATOM 1429 O O . SER A 1 189 ? 39.841 -2.568 -49.737 1.00 86.06 189 SER A O 1
ATOM 1431 N N . TYR A 1 190 ? 38.202 -1.471 -48.670 1.00 82.69 190 TYR A N 1
ATOM 1432 C CA . TYR A 1 190 ? 37.363 -1.240 -49.837 1.00 82.69 190 TYR A CA 1
ATOM 1433 C C . TYR A 1 190 ? 37.884 -0.052 -50.658 1.00 82.69 190 TYR A C 1
ATOM 1435 O O . TYR A 1 190 ? 38.275 0.982 -50.107 1.00 82.69 190 TYR A O 1
ATOM 1443 N N . ALA A 1 191 ? 37.847 -0.174 -51.986 1.00 80.69 191 ALA A N 1
ATOM 1444 C CA . ALA A 1 191 ? 38.038 0.964 -52.880 1.00 80.69 191 ALA A CA 1
ATOM 1445 C C . ALA A 1 191 ? 36.767 1.827 -52.908 1.00 80.69 191 ALA A C 1
ATOM 1447 O O . ALA A 1 191 ? 35.649 1.309 -52.872 1.00 80.69 191 ALA A O 1
ATOM 1448 N N . ARG A 1 192 ? 36.933 3.151 -52.978 1.00 83.38 192 ARG A N 1
ATOM 1449 C CA . ARG A 1 192 ? 35.805 4.082 -53.123 1.00 83.38 192 ARG A CA 1
ATOM 1450 C C . ARG A 1 192 ? 35.245 4.018 -54.548 1.00 83.38 192 ARG A C 1
ATOM 1452 O O . ARG A 1 192 ? 35.958 3.668 -55.484 1.00 83.38 192 ARG A O 1
ATOM 1459 N N . SER A 1 193 ? 33.971 4.369 -54.728 1.00 82.00 193 SER A N 1
ATOM 1460 C CA . SER A 1 193 ? 33.324 4.337 -56.051 1.00 82.00 193 SER A CA 1
ATOM 1461 C C . SER A 1 193 ? 33.913 5.339 -57.051 1.00 82.00 193 SER A C 1
ATOM 1463 O O . SER A 1 193 ? 33.763 5.151 -58.253 1.00 82.00 193 SER A O 1
ATOM 1465 N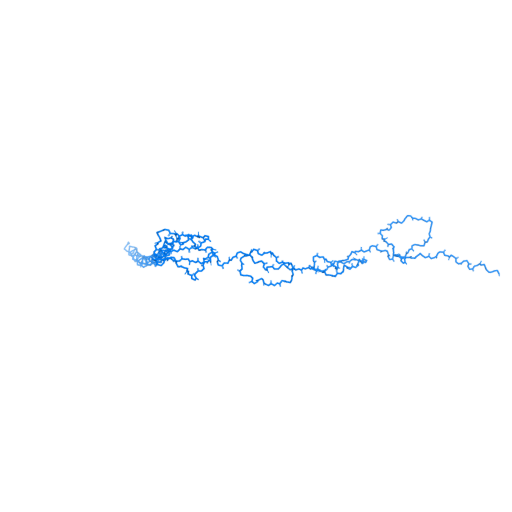 N . ASP A 1 194 ? 34.583 6.385 -56.568 1.00 80.38 194 ASP A N 1
ATOM 1466 C CA . ASP A 1 194 ? 35.263 7.423 -57.350 1.00 80.38 194 ASP A CA 1
ATOM 1467 C C . ASP A 1 194 ? 36.760 7.136 -57.587 1.00 80.38 194 ASP A C 1
ATOM 1469 O O . ASP A 1 194 ? 37.514 8.016 -58.006 1.00 80.38 194 ASP A O 1
ATOM 1473 N N . HIS A 1 195 ? 37.198 5.901 -57.333 1.00 83.19 195 HIS A N 1
ATOM 1474 C CA . HIS A 1 195 ? 38.575 5.456 -57.518 1.00 83.19 195 HIS A CA 1
ATOM 1475 C C . HIS A 1 195 ? 39.011 5.452 -58.996 1.00 83.19 195 HIS A C 1
ATOM 1477 O O . HIS A 1 195 ? 38.264 5.026 -59.875 1.00 83.19 195 HIS A O 1
ATOM 1483 N N . GLN A 1 196 ? 40.243 5.902 -59.271 1.00 78.69 196 GLN A N 1
ATOM 1484 C CA . GLN A 1 196 ? 40.794 6.046 -60.626 1.00 78.69 196 GLN A CA 1
ATOM 1485 C C . GLN A 1 196 ? 42.251 5.604 -60.695 1.00 78.69 196 GLN A C 1
ATOM 1487 O O . GLN A 1 196 ? 43.043 6.013 -59.853 1.00 78.69 196 GLN A O 1
ATOM 1492 N N . HIS A 1 197 ? 42.621 4.867 -61.742 1.00 79.69 197 HIS A N 1
ATOM 1493 C CA . HIS A 1 197 ? 44.002 4.455 -61.994 1.00 79.69 197 HIS A CA 1
ATOM 1494 C C . HIS A 1 197 ? 44.817 5.553 -62.702 1.00 79.69 197 HIS A C 1
ATOM 1496 O O . HIS A 1 197 ? 44.279 6.244 -63.574 1.00 79.69 197 HIS A O 1
ATOM 1502 N N . PRO A 1 198 ? 46.122 5.700 -62.395 1.00 77.31 198 PRO A N 1
ATOM 1503 C CA . PRO A 1 198 ? 47.026 6.523 -63.194 1.00 77.31 198 PRO A CA 1
ATOM 1504 C C . PRO A 1 198 ? 47.079 6.028 -64.649 1.00 77.31 198 PRO A C 1
ATOM 1506 O O . PRO A 1 198 ? 47.295 4.842 -64.895 1.00 77.31 198 PRO A O 1
ATOM 1509 N N . ILE A 1 199 ? 46.901 6.931 -65.621 1.00 76.44 199 ILE A N 1
ATOM 1510 C CA . ILE A 1 199 ? 46.917 6.572 -67.046 1.00 76.44 199 ILE A CA 1
ATOM 1511 C C . ILE A 1 199 ? 48.345 6.206 -67.482 1.00 76.44 199 ILE A C 1
ATOM 1513 O O . ILE A 1 199 ? 49.278 6.987 -67.297 1.00 76.44 199 ILE A O 1
ATOM 1517 N N . ASN A 1 200 ? 48.528 5.024 -68.076 1.00 68.25 200 ASN A N 1
ATOM 1518 C CA . ASN A 1 200 ? 49.833 4.560 -68.549 1.00 68.25 200 ASN A CA 1
ATOM 1519 C C . ASN A 1 200 ? 49.982 4.762 -70.063 1.00 68.25 200 ASN A C 1
ATOM 1521 O O . ASN A 1 200 ? 49.966 3.804 -70.835 1.00 68.25 200 ASN A O 1
ATOM 1525 N N . ILE A 1 201 ? 50.065 6.020 -70.502 1.00 68.81 201 ILE A N 1
ATOM 1526 C CA . ILE A 1 201 ? 50.356 6.342 -71.903 1.00 68.81 201 ILE A CA 1
ATOM 1527 C C . ILE A 1 201 ? 51.730 7.001 -71.964 1.00 68.81 201 ILE A C 1
ATOM 1529 O O . ILE A 1 201 ? 51.890 8.152 -71.562 1.00 68.81 201 ILE A O 1
ATOM 1533 N N . GLU A 1 202 ? 52.716 6.296 -72.520 1.00 65.81 202 GLU A N 1
ATOM 1534 C CA . GLU A 1 202 ? 53.925 6.947 -73.018 1.00 65.81 202 GLU A CA 1
ATOM 1535 C C . GLU A 1 202 ? 53.526 7.778 -74.242 1.00 65.81 202 GLU A C 1
ATOM 1537 O O . GLU A 1 202 ? 53.218 7.250 -75.313 1.00 65.81 202 GLU A O 1
ATOM 1542 N N . THR A 1 203 ? 53.473 9.103 -74.098 1.00 62.34 203 THR A N 1
ATOM 1543 C CA . THR A 1 203 ? 53.340 9.986 -75.257 1.00 62.34 203 THR A CA 1
ATOM 1544 C C . THR A 1 203 ? 54.598 9.838 -76.106 1.00 62.34 203 THR A C 1
ATOM 1546 O O . THR A 1 203 ? 55.613 10.473 -75.823 1.00 62.34 203 THR A O 1
ATOM 1549 N N . ASN A 1 204 ? 54.539 9.011 -77.153 1.00 61.53 204 ASN A N 1
ATOM 1550 C CA . ASN A 1 204 ? 55.568 8.929 -78.188 1.00 61.53 204 ASN A CA 1
ATOM 1551 C C . ASN A 1 204 ? 55.605 10.245 -78.983 1.00 61.53 204 ASN A C 1
ATOM 1553 O O . ASN A 1 204 ? 55.162 10.322 -80.126 1.00 61.53 204 ASN A O 1
ATOM 1557 N N . ALA A 1 205 ? 56.152 11.302 -78.381 1.00 60.09 205 ALA A N 1
ATOM 1558 C CA . ALA A 1 205 ? 56.368 12.609 -78.995 1.00 60.09 205 ALA A CA 1
ATOM 1559 C C . ALA A 1 205 ? 57.553 12.603 -79.986 1.00 60.09 205 ALA A C 1
ATOM 1561 O O . ALA A 1 205 ? 58.273 13.588 -80.109 1.00 60.09 205 ALA A O 1
ATOM 1562 N N . SER A 1 206 ? 57.780 11.490 -80.690 1.00 59.44 206 SER A N 1
ATOM 1563 C CA . SER A 1 206 ? 58.891 11.333 -81.632 1.00 59.44 206 SER A CA 1
ATOM 1564 C C . SER A 1 206 ? 58.466 10.593 -82.902 1.00 59.44 206 SER A C 1
ATOM 1566 O O . SER A 1 206 ? 59.077 9.610 -83.306 1.00 59.44 206 SER A O 1
ATOM 1568 N N . ILE A 1 207 ? 57.383 11.049 -83.540 1.00 57.50 207 ILE A N 1
ATOM 1569 C CA . ILE A 1 207 ? 57.141 10.803 -84.970 1.00 57.50 207 ILE A CA 1
ATOM 1570 C C . ILE A 1 207 ? 56.560 12.079 -85.589 1.00 57.50 207 ILE A C 1
ATOM 1572 O O . ILE A 1 207 ? 55.382 12.149 -85.924 1.00 57.50 207 ILE A O 1
ATOM 1576 N N . ILE A 1 208 ? 57.392 13.104 -85.756 1.00 53.50 208 ILE A N 1
ATOM 1577 C CA . ILE A 1 208 ? 57.217 14.060 -86.854 1.00 53.50 208 ILE A CA 1
ATOM 1578 C C . ILE A 1 208 ? 58.577 14.132 -87.548 1.00 53.50 208 ILE A C 1
ATOM 1580 O O . ILE A 1 208 ? 59.573 14.501 -86.929 1.00 53.50 208 ILE A O 1
ATOM 1584 N N . ARG A 1 209 ? 58.603 13.630 -88.787 1.00 54.16 209 ARG A N 1
ATOM 1585 C CA . ARG A 1 209 ? 59.755 13.642 -89.696 1.00 54.16 209 ARG A CA 1
ATOM 1586 C C . ARG A 1 209 ? 59.990 15.032 -90.265 1.00 54.16 209 ARG A C 1
ATOM 1588 O O . ARG A 1 209 ? 58.977 15.732 -90.486 1.00 54.16 209 ARG A O 1
#

Mean predicted aligned error: 14.4 Å

Nearest PDB structures (foldseek):
  3hon-assembly1_A  TM=6.918E-01  e=4.152E-01  Homo sapiens
  3n3f-assembly1_A  TM=6.629E-01  e=6.316E-01  Homo sapiens
  3n3f-assembly2_B  TM=6.799E-01  e=2.095E+00  Homo sapiens
  8fxh-assembly1_A  TM=3.964E-01  e=6.542E+00  Stanieria sp. NIES-3757

Sequence (209 aa):
MQTAMLIGIDKLMTDSKKLAPQNTQLNIDMINEISQDIGQLQADVSVINTELARQTHFRGYFTINDEILELTNPAIGDYAYSAEDLLVWDYDGSLWVETDKIVPDQMTPASDANPLSDGTVTAGTSAEYSRGDHIHPLNISTSVPISDTADGTVGTSVNYSRSDHSHPINISDTTPLQDSTGSVGTANSYARSDHQHPINIETNASIIR

Foldseek 3Di:
DVVVVVVVVVVVVVVVVVVVVVVVVVVVVVVVVVVVVVVVVVVVVVVVVVVVLVVVQEDEEDADPVVVQPDPPHDAQRWYAYPPVQFIWGDHGPGTDTDPHGNVVVPAAADPAAADEADDADPQPHRHDPRSPGHHHQQADPDAADEAEQPWDDADRPGPDRSDGHHHAQADPDQDDADDPDDDDDDPHDYDPPHDHDDPDDPPPPPDD

Solvent-accessible surface area (backbone atoms only — not comparable to full-atom values): 12704 Å² total; per-residue (Å²): 114,69,67,63,53,50,53,51,50,53,49,51,54,51,51,51,63,55,47,53,59,50,53,52,49,53,51,50,52,51,50,51,52,51,51,51,51,51,54,50,51,53,52,51,52,53,51,51,54,52,50,49,52,55,58,73,26,51,72,53,78,36,72,42,64,67,63,62,71,65,56,79,87,80,49,67,70,22,33,35,34,30,65,64,83,40,25,29,31,38,26,79,68,85,50,76,37,84,44,99,44,65,31,82,88,64,79,50,52,71,49,85,57,71,71,46,72,65,32,83,69,57,85,56,78,63,81,35,49,68,52,30,58,45,40,47,72,57,52,75,66,91,63,72,64,50,74,66,34,71,78,36,41,86,46,82,62,83,30,85,60,52,34,59,37,27,50,57,43,60,61,56,88,70,80,56,72,62,90,71,97,75,78,87,85,82,76,90,49,43,79,55,95,84,66,69,67,59,82,90,73,84,78,78,88,79,82,80,132